Protein AF-W9Z4A3-F1 (afdb_monomer_lite)

pLDDT: mean 77.49, std 13.38, range [37.97, 93.12]

Organism: NCBI:txid1089452

Secondary structure (DSSP, 8-state):
---HHHHHTT------SSS-HHHHHTT-----PPPTT-S----THHHHHHHHHHHHHHHHHHHHTTSS-----------------HHHHHHHHHHHHHHHHHIIIIIS--GGGGGHHHHHHH---HHHHHHHHHHHHHHHHHHTT-GGG--HHHHHHHHHHHHHHHTSGGGGG-HHHHHHHHHHHHHHHHHHHHHHHHHHHH--

Structure (mmCIF, N/CA/C/O backbone):
data_AF-W9Z4A3-F1
#
_entry.id   AF-W9Z4A3-F1
#
loop_
_atom_site.group_PDB
_atom_site.id
_atom_site.type_symbol
_atom_site.label_atom_id
_atom_site.label_alt_id
_atom_site.label_comp_id
_atom_site.label_asym_id
_atom_site.label_entity_id
_atom_site.label_seq_id
_atom_site.pdbx_PDB_ins_code
_atom_site.Cartn_x
_atom_site.Cartn_y
_atom_site.Cartn_z
_atom_site.occupancy
_atom_site.B_iso_or_equiv
_atom_site.auth_seq_id
_atom_site.auth_comp_id
_atom_site.auth_asym_id
_atom_site.auth_atom_id
_atom_site.pdbx_PDB_model_num
ATOM 1 N N . MET A 1 1 ? -0.823 -22.390 30.069 1.00 73.88 1 MET A N 1
ATOM 2 C CA . MET A 1 1 ? -2.127 -23.087 29.977 1.00 73.88 1 MET A CA 1
ATOM 3 C C . MET A 1 1 ? -2.486 -23.619 31.358 1.00 73.88 1 MET A C 1
ATOM 5 O O . MET A 1 1 ? -1.581 -23.964 32.101 1.00 73.88 1 MET A O 1
ATOM 9 N N . GLY A 1 2 ? -3.758 -23.617 31.744 1.00 84.44 2 GLY A N 1
ATOM 10 C CA . GLY A 1 2 ? -4.209 -24.021 33.081 1.00 84.44 2 GLY A CA 1
ATOM 11 C C . GLY A 1 2 ? -5.731 -23.960 33.163 1.00 84.44 2 GLY A C 1
ATOM 12 O O . GLY A 1 2 ? -6.343 -23.323 32.305 1.00 84.44 2 GLY A O 1
ATOM 13 N N . CYS A 1 3 ? -6.337 -24.630 34.146 1.00 89.94 3 CYS A N 1
ATOM 14 C CA . CYS A 1 3 ? -7.790 -24.579 34.343 1.00 89.94 3 CYS A CA 1
ATOM 15 C C . CYS A 1 3 ? -8.268 -23.147 34.653 1.00 89.94 3 CYS A C 1
ATOM 17 O O . CYS A 1 3 ? -7.463 -22.306 35.069 1.00 89.94 3 CYS A O 1
ATOM 19 N N . PHE A 1 4 ? -9.566 -22.860 34.475 1.00 87.50 4 PHE A N 1
ATOM 20 C CA . PHE A 1 4 ? -10.100 -21.500 34.675 1.00 87.50 4 PHE A CA 1
ATOM 21 C C . PHE A 1 4 ? -9.791 -20.938 36.071 1.00 87.50 4 PHE A C 1
ATOM 23 O O . PHE A 1 4 ? -9.329 -19.807 36.177 1.00 87.50 4 PHE A O 1
ATOM 30 N N . SER A 1 5 ? -9.925 -21.754 37.122 1.00 89.00 5 SER A N 1
ATOM 31 C CA . SER A 1 5 ? -9.636 -21.343 38.505 1.00 89.00 5 SER A CA 1
ATOM 32 C C . SER A 1 5 ? -8.168 -20.936 38.710 1.00 89.00 5 SER A C 1
ATOM 34 O O . SER A 1 5 ? -7.885 -19.874 39.262 1.00 89.00 5 SER A O 1
ATOM 36 N N . CYS A 1 6 ? -7.209 -21.724 38.209 1.00 90.06 6 CYS A N 1
ATOM 37 C CA . CYS A 1 6 ? -5.789 -21.386 38.342 1.00 90.06 6 CYS A CA 1
ATOM 38 C C . CYS A 1 6 ? -5.385 -20.176 37.487 1.00 90.06 6 CYS A C 1
ATOM 40 O O . CYS A 1 6 ? -4.508 -19.416 37.897 1.00 90.06 6 CYS A O 1
ATOM 42 N N . LYS A 1 7 ? -6.019 -19.982 36.320 1.00 86.88 7 LYS A N 1
ATOM 43 C CA . LYS A 1 7 ? -5.818 -18.785 35.490 1.00 86.88 7 LYS A CA 1
ATOM 44 C C . LYS A 1 7 ? -6.304 -17.523 36.196 1.00 86.88 7 LYS A C 1
ATOM 46 O O . LYS A 1 7 ? -5.558 -16.549 36.235 1.00 86.88 7 LYS A O 1
ATOM 51 N N . ASP A 1 8 ? -7.509 -17.559 36.757 1.00 86.94 8 ASP A N 1
ATOM 52 C CA . ASP A 1 8 ? -8.113 -16.416 37.447 1.00 86.94 8 ASP A CA 1
ATOM 53 C C . ASP A 1 8 ? -7.313 -16.032 38.700 1.00 86.94 8 ASP A C 1
ATOM 55 O O . ASP A 1 8 ? -6.939 -14.880 38.902 1.00 86.94 8 ASP A O 1
ATOM 59 N N . SER A 1 9 ? -6.877 -17.043 39.456 1.00 86.25 9 SER A N 1
ATOM 60 C CA . SER A 1 9 ? -5.990 -16.872 40.613 1.00 86.25 9 SER A CA 1
ATOM 61 C C . SER A 1 9 ? -4.527 -16.550 40.253 1.00 86.25 9 SER A C 1
ATOM 63 O O . SER A 1 9 ? -3.711 -16.402 41.158 1.00 86.25 9 SER A O 1
ATOM 65 N N . ARG A 1 10 ? -4.167 -16.470 38.960 1.00 88.44 10 ARG A N 1
ATOM 66 C CA . ARG A 1 10 ? -2.803 -16.210 38.444 1.00 88.44 10 ARG A CA 1
ATOM 67 C C . ARG A 1 10 ? -1.713 -17.120 39.031 1.00 88.44 10 ARG A C 1
ATOM 69 O O . ARG A 1 10 ? -0.615 -16.676 39.354 1.00 88.44 10 ARG A O 1
ATOM 76 N N . VAL A 1 11 ? -2.005 -18.413 39.154 1.00 89.00 11 VAL A N 1
ATOM 77 C CA . VAL A 1 11 ? -1.111 -19.419 39.754 1.00 89.00 11 VAL A CA 1
ATOM 78 C C . VAL A 1 11 ? -0.785 -20.544 38.778 1.00 89.00 11 VAL A C 1
ATOM 80 O O . VAL A 1 11 ? -1.541 -20.827 37.846 1.00 89.00 11 VAL A O 1
ATOM 83 N N . LYS A 1 12 ? 0.342 -21.229 39.008 1.00 88.56 12 LYS A N 1
ATOM 84 C CA . LYS A 1 12 ? 0.735 -22.395 38.208 1.00 88.56 12 LYS A CA 1
ATOM 85 C C . LYS A 1 12 ? -0.276 -23.535 38.396 1.00 88.56 12 LYS A C 1
ATOM 87 O O . LYS A 1 12 ? -0.702 -23.812 39.516 1.00 88.56 12 LYS A O 1
ATOM 92 N N . CYS A 1 13 ? -0.673 -24.155 37.286 1.00 91.06 13 CYS A N 1
ATOM 93 C CA . CYS A 1 13 ? -1.616 -25.269 37.239 1.00 91.06 13 CYS A CA 1
ATOM 94 C C . CYS A 1 13 ? -0.890 -26.542 36.804 1.00 91.06 13 CYS A C 1
ATOM 96 O O . CYS A 1 13 ? -0.153 -26.509 35.820 1.00 91.06 13 CYS A O 1
ATOM 98 N N . ASP A 1 14 ? -1.164 -27.652 37.487 1.00 89.94 14 ASP A N 1
ATOM 99 C CA . ASP A 1 14 ? -0.498 -28.941 37.249 1.00 89.94 14 ASP A CA 1
ATOM 100 C C . ASP A 1 14 ? -1.133 -29.754 36.103 1.00 89.94 14 ASP A C 1
ATOM 102 O O . ASP A 1 14 ? -0.649 -30.821 35.758 1.00 89.94 14 ASP A O 1
ATOM 106 N N . LEU A 1 15 ? -2.220 -29.249 35.496 1.00 86.56 15 LEU A N 1
ATOM 107 C CA . LEU A 1 15 ? -2.856 -29.785 34.274 1.00 86.56 15 LEU A CA 1
ATOM 108 C C . LEU A 1 15 ? -3.347 -31.256 34.326 1.00 86.56 15 LEU A C 1
ATOM 110 O O . LEU A 1 15 ? -3.775 -31.784 33.303 1.00 86.56 15 LEU A O 1
ATOM 114 N N . GLU A 1 16 ? -3.374 -31.894 35.498 1.00 87.81 16 GLU A N 1
ATOM 115 C CA . GLU A 1 16 ? -3.903 -33.257 35.672 1.00 87.81 16 GLU A CA 1
ATOM 116 C C . GLU A 1 16 ? -5.406 -33.393 35.363 1.00 87.81 16 GLU A C 1
ATOM 118 O O . GLU A 1 16 ? -6.233 -32.649 35.884 1.00 87.81 16 GLU A O 1
ATOM 123 N N . LYS A 1 17 ? -5.797 -34.419 34.599 1.00 84.19 17 LYS A N 1
ATOM 124 C CA . LYS A 1 17 ? -7.209 -34.739 34.311 1.00 84.19 17 LYS A CA 1
ATOM 125 C C . LYS A 1 17 ? -7.740 -35.796 35.297 1.00 84.19 17 LYS A C 1
ATOM 127 O O . LYS A 1 17 ? -6.972 -36.666 35.698 1.00 84.19 17 LYS A 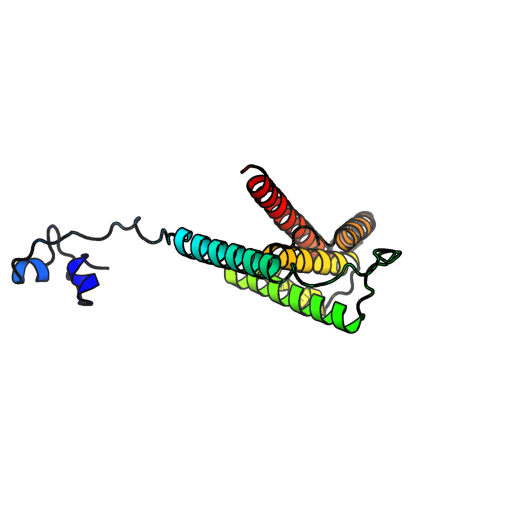O 1
ATOM 132 N N . PRO A 1 18 ? -9.026 -35.763 35.706 1.00 82.25 18 PRO A N 1
ATOM 133 C CA . PRO A 1 18 ? -10.090 -34.830 35.303 1.00 82.25 18 PRO A CA 1
ATOM 134 C C . PRO A 1 18 ? -10.092 -33.486 36.063 1.00 82.25 18 PRO A C 1
ATOM 136 O O . PRO A 1 18 ? -10.836 -32.583 35.697 1.00 82.25 18 PRO A O 1
ATOM 139 N N . SER A 1 19 ? -9.269 -33.332 37.104 1.00 88.88 19 SER A N 1
ATOM 140 C CA . SER A 1 19 ? -9.153 -32.110 37.913 1.00 88.88 19 SER A CA 1
ATOM 141 C C . SER A 1 19 ? -7.704 -31.898 38.338 1.00 88.88 19 SER A C 1
ATOM 143 O O . SER A 1 19 ? -7.070 -32.845 38.810 1.00 88.88 19 SER A O 1
ATOM 145 N N . CYS A 1 20 ? -7.219 -30.652 38.281 1.00 92.06 20 CYS A N 1
ATOM 146 C CA . CYS A 1 20 ? -5.854 -30.333 38.698 1.00 92.06 20 CYS A CA 1
ATOM 147 C C . CYS A 1 20 ? -5.638 -30.573 40.206 1.00 92.06 20 CYS A C 1
ATOM 149 O O . CYS A 1 20 ? -6.572 -30.453 41.011 1.00 92.06 20 CYS A O 1
ATOM 151 N N . GLY A 1 21 ? -4.394 -30.871 40.597 1.00 90.06 21 GLY A N 1
ATOM 152 C CA . GLY A 1 21 ? -4.022 -31.174 41.984 1.00 90.06 21 GLY A CA 1
ATOM 153 C C . GLY A 1 21 ? -4.361 -30.052 42.970 1.00 90.06 21 GLY A C 1
ATOM 154 O O . GLY A 1 21 ? -4.868 -30.308 44.064 1.00 90.06 21 GLY A O 1
ATOM 155 N N . ARG A 1 22 ? -4.190 -28.788 42.566 1.00 88.75 22 ARG A N 1
ATOM 156 C CA . ARG A 1 22 ? -4.564 -27.634 43.398 1.00 88.75 22 ARG A CA 1
ATOM 157 C C . ARG A 1 22 ? -6.067 -27.549 43.682 1.00 88.75 22 ARG A C 1
ATOM 159 O O . ARG A 1 22 ? -6.428 -27.297 44.828 1.00 88.75 22 ARG A O 1
ATOM 166 N N . CYS A 1 23 ? -6.928 -27.764 42.683 1.00 90.31 23 CYS A N 1
ATOM 167 C CA . CYS A 1 23 ? -8.382 -27.766 42.887 1.00 90.31 23 CYS A CA 1
ATOM 168 C C . CYS A 1 23 ? -8.810 -28.922 43.801 1.00 90.31 23 CYS A C 1
ATOM 170 O O . CYS A 1 23 ? -9.594 -28.697 44.719 1.00 90.31 23 CYS A O 1
ATOM 172 N N . LYS A 1 24 ? -8.218 -30.116 43.628 1.00 89.44 24 LYS A N 1
ATOM 173 C CA . LYS A 1 24 ? -8.452 -31.265 44.522 1.00 89.44 24 LYS A CA 1
ATOM 174 C C . LYS A 1 24 ? -8.086 -30.940 45.972 1.00 89.44 24 LYS A C 1
ATOM 176 O O . LYS A 1 24 ? -8.885 -31.174 46.871 1.00 89.44 24 LYS A O 1
ATOM 181 N N . ARG A 1 25 ? -6.904 -30.356 46.201 1.00 89.06 25 ARG A N 1
ATOM 182 C CA . ARG A 1 25 ? -6.420 -30.010 47.550 1.00 89.06 25 ARG A CA 1
ATOM 183 C C . ARG A 1 25 ? -7.264 -28.935 48.235 1.00 89.06 25 ARG A C 1
ATOM 185 O O . ARG A 1 25 ? -7.399 -28.958 49.448 1.00 89.06 25 ARG A O 1
ATOM 192 N N . LEU A 1 26 ? -7.813 -28.000 47.464 1.00 86.81 26 LEU A N 1
ATOM 193 C CA . LEU A 1 26 ? -8.700 -26.945 47.962 1.00 86.81 26 LEU A CA 1
ATOM 194 C C . LEU A 1 26 ? -10.170 -27.390 48.045 1.00 86.81 26 LEU A C 1
ATOM 196 O O . LEU A 1 26 ? -11.037 -26.544 48.244 1.00 86.81 26 LEU A O 1
ATOM 200 N N . THR A 1 27 ? -10.455 -28.683 47.829 1.00 85.00 27 THR A N 1
ATOM 201 C CA . THR A 1 27 ? -11.810 -29.264 47.776 1.00 85.00 27 THR A CA 1
ATOM 202 C C . THR A 1 27 ? -12.783 -28.464 46.903 1.00 85.00 27 THR A C 1
ATOM 204 O O . THR A 1 27 ? -13.977 -28.396 47.176 1.00 85.00 27 THR A O 1
ATOM 207 N N . HIS A 1 28 ? -12.268 -27.834 45.845 1.00 84.31 28 HIS A N 1
ATOM 208 C CA . HIS A 1 28 ? -13.044 -27.011 44.929 1.00 84.31 28 HIS A CA 1
ATOM 209 C C . HIS A 1 28 ? -13.261 -27.772 43.623 1.00 84.31 28 HIS A C 1
ATOM 211 O O . HIS A 1 28 ? -12.334 -28.386 43.086 1.00 84.31 28 HIS A O 1
ATOM 217 N N . VAL A 1 29 ? -14.471 -27.696 43.069 1.00 86.38 29 VAL A N 1
ATOM 218 C CA . VAL A 1 29 ? -14.791 -28.318 41.778 1.00 86.38 29 VAL A CA 1
ATOM 219 C C . VAL A 1 29 ? -13.955 -27.654 40.681 1.00 86.38 29 VAL A C 1
ATOM 221 O O . VAL A 1 29 ? -13.943 -26.429 40.550 1.00 86.38 29 VAL A O 1
ATOM 224 N N . CYS A 1 30 ? -13.205 -28.441 39.907 1.00 88.69 30 CYS A N 1
ATOM 225 C CA . CYS A 1 30 ? -12.382 -27.894 38.834 1.00 88.69 30 CYS A CA 1
ATOM 226 C C . CYS A 1 30 ? -13.271 -27.543 37.631 1.00 88.69 30 CYS A C 1
ATOM 228 O O . CYS A 1 30 ? -13.870 -28.449 37.057 1.00 88.69 30 CYS A O 1
ATOM 230 N N . PRO A 1 31 ? -13.321 -26.272 37.192 1.00 87.12 31 PRO A N 1
ATOM 231 C CA . PRO A 1 31 ? -14.156 -25.841 36.063 1.00 87.12 31 PRO A CA 1
ATOM 232 C C . PRO A 1 31 ? -13.652 -26.335 34.693 1.00 87.12 31 PRO A C 1
ATOM 234 O O . PRO A 1 31 ? -14.170 -25.927 33.659 1.00 87.12 31 PRO A O 1
ATOM 237 N N . GLY A 1 32 ? -12.617 -27.180 34.664 1.00 87.38 32 GLY A N 1
ATOM 238 C CA . GLY A 1 32 ? -12.018 -27.691 33.437 1.00 87.38 32 GLY A CA 1
ATOM 239 C C . GLY A 1 32 ? -10.983 -26.756 32.810 1.00 87.38 32 GLY A C 1
ATOM 240 O O . GLY A 1 32 ? -10.612 -25.708 33.354 1.00 87.38 32 GLY A O 1
ATOM 241 N N . TYR A 1 33 ? -10.463 -27.197 31.667 1.00 86.12 33 TYR A N 1
ATOM 242 C CA . TYR A 1 33 ? -9.408 -26.525 30.916 1.00 86.12 33 TYR A CA 1
ATOM 243 C C . TYR A 1 33 ? -10.010 -25.767 29.732 1.00 86.12 33 TYR A C 1
ATOM 245 O O . TYR A 1 33 ? -10.926 -26.290 29.103 1.00 86.12 33 TYR A O 1
ATOM 253 N N . PRO A 1 34 ? -9.513 -24.559 29.415 1.00 74.44 34 PRO A N 1
ATOM 254 C CA . PRO A 1 34 ? -9.936 -23.854 28.214 1.00 74.44 34 PRO A CA 1
ATOM 255 C C . PRO A 1 34 ? -9.583 -24.689 26.979 1.00 74.44 34 PRO A C 1
ATOM 257 O O . PRO A 1 34 ? -8.456 -25.182 26.870 1.00 74.44 34 PRO A O 1
ATOM 260 N N . ASP A 1 35 ? -10.555 -24.846 26.084 1.00 70.06 35 ASP A N 1
ATOM 261 C CA . ASP A 1 35 ? -10.392 -25.572 24.830 1.00 70.06 35 ASP A CA 1
ATOM 262 C C . ASP A 1 35 ? -9.377 -24.850 23.930 1.00 70.06 35 ASP A C 1
ATOM 264 O O . ASP A 1 35 ? -9.312 -23.616 23.901 1.00 70.06 35 ASP A O 1
ATOM 268 N N . THR A 1 36 ? -8.555 -25.606 23.202 1.00 58.75 36 THR A N 1
ATOM 269 C CA . THR A 1 36 ? -7.478 -25.051 22.365 1.00 58.75 36 THR A CA 1
ATOM 270 C C . THR A 1 36 ? -8.013 -24.162 21.241 1.00 58.75 36 THR A C 1
ATOM 272 O O . THR A 1 36 ? -7.270 -23.330 20.727 1.00 58.75 36 THR A O 1
ATOM 275 N N . TRP A 1 37 ? -9.306 -24.278 20.922 1.00 54.97 37 TRP A N 1
ATOM 276 C CA . TRP A 1 37 ? -10.010 -23.494 19.906 1.00 54.97 37 TRP A CA 1
ATOM 277 C C . TRP A 1 37 ? -10.802 -22.292 20.440 1.00 54.97 37 TRP A C 1
ATOM 279 O O . TRP A 1 37 ? -11.269 -21.479 19.649 1.00 54.97 37 TRP A O 1
ATOM 289 N N . SER A 1 38 ? -10.927 -22.102 21.759 1.00 54.75 38 SER A N 1
ATOM 290 C CA . SER A 1 38 ? -11.701 -20.979 22.323 1.00 54.75 38 SER A CA 1
ATOM 291 C C . SER A 1 38 ? -10.873 -19.699 22.530 1.00 54.75 38 SER A C 1
ATOM 293 O O . SER A 1 38 ? -11.273 -18.794 23.268 1.00 54.75 38 SER A O 1
ATOM 295 N N . LEU A 1 39 ? -9.683 -19.622 21.933 1.00 55.75 39 LEU A N 1
ATOM 296 C CA . LEU A 1 39 ? -8.808 -18.460 22.006 1.00 55.75 39 LEU A CA 1
ATOM 297 C C . LEU A 1 39 ? -9.108 -17.500 20.847 1.00 55.75 39 LEU A C 1
ATOM 299 O O . LEU A 1 39 ? -8.669 -17.696 19.723 1.00 55.75 39 LEU A O 1
ATOM 303 N N . ILE A 1 40 ? -9.745 -16.386 21.224 1.00 57.50 40 ILE A N 1
ATOM 304 C CA . ILE A 1 40 ? -9.794 -15.097 20.515 1.00 57.50 40 ILE A CA 1
ATOM 305 C C . ILE A 1 40 ? -10.926 -14.966 19.485 1.00 57.50 40 ILE A C 1
ATOM 307 O O . ILE A 1 40 ? -10.707 -14.724 18.307 1.00 57.50 40 ILE A O 1
ATOM 311 N N . HIS A 1 41 ? -12.166 -14.923 19.970 1.00 52.25 41 HIS A N 1
ATOM 312 C CA . HIS A 1 41 ? -13.116 -13.940 19.444 1.00 52.25 41 HIS A CA 1
ATOM 313 C C . HIS A 1 41 ? -13.121 -12.736 20.390 1.00 52.25 41 HIS A C 1
ATOM 315 O O . HIS A 1 41 ? -13.813 -12.715 21.407 1.00 52.25 41 HIS A O 1
ATOM 321 N N . ARG A 1 42 ? -12.309 -11.718 20.078 1.00 53.59 42 ARG A N 1
ATOM 322 C CA . ARG A 1 42 ? -12.500 -10.379 20.653 1.00 53.59 42 ARG A CA 1
ATOM 323 C C . ARG A 1 42 ? -13.807 -9.843 20.075 1.00 53.59 42 ARG A C 1
ATOM 325 O O . ARG A 1 42 ? -13.833 -9.456 18.911 1.00 53.59 42 ARG A O 1
ATOM 332 N N . GLN A 1 43 ? -14.879 -9.814 20.865 1.00 56.81 43 GLN A N 1
ATOM 333 C CA . GLN A 1 43 ? -16.094 -9.095 20.486 1.00 56.81 43 GLN A CA 1
ATOM 334 C C . GLN A 1 43 ? -15.757 -7.608 20.305 1.00 56.81 43 GLN A C 1
ATOM 336 O O . GLN A 1 43 ? -15.622 -6.857 21.266 1.00 56.81 43 GLN A O 1
ATOM 341 N N . GLN A 1 44 ? -15.601 -7.180 19.051 1.00 56.50 44 GLN A N 1
ATOM 342 C CA . GLN A 1 44 ? -15.383 -5.776 18.693 1.00 56.50 44 GLN A CA 1
ATOM 343 C C . GLN A 1 44 ? -16.675 -4.943 18.766 1.00 56.50 44 GLN A C 1
ATOM 345 O O . GLN A 1 44 ? -16.619 -3.717 18.665 1.00 56.50 44 GLN A O 1
ATOM 350 N N . ASN A 1 45 ? -17.826 -5.582 19.000 1.00 68.69 45 ASN A N 1
ATOM 351 C CA . ASN A 1 45 ? -19.147 -4.951 19.003 1.00 68.69 45 ASN A CA 1
ATOM 352 C C . ASN A 1 45 ? -19.252 -3.781 19.993 1.00 68.69 45 ASN A C 1
ATOM 354 O O . ASN A 1 45 ? -19.831 -2.757 19.646 1.00 68.69 45 ASN A O 1
ATOM 358 N N . GLU A 1 46 ? -18.647 -3.875 21.183 1.00 67.12 46 GLU A N 1
ATOM 359 C CA . GLU A 1 46 ? -18.668 -2.779 22.168 1.00 67.12 46 GLU A CA 1
ATOM 360 C C . GLU A 1 46 ? -17.816 -1.572 21.755 1.00 67.12 46 GLU A C 1
ATOM 362 O O . GLU A 1 46 ? -18.152 -0.420 22.038 1.00 67.12 46 GLU A O 1
ATOM 367 N N . GLN A 1 47 ? -16.691 -1.810 21.075 1.00 64.44 47 GLN A N 1
ATOM 368 C CA . GLN A 1 47 ? -15.850 -0.722 20.575 1.00 64.44 47 GLN A CA 1
ATOM 369 C C . GLN A 1 47 ? -16.520 -0.022 19.392 1.00 64.44 47 GLN A C 1
ATOM 371 O O . GLN A 1 47 ? -16.455 1.205 19.281 1.00 64.44 47 GLN A O 1
ATOM 376 N N . VAL A 1 48 ? -17.190 -0.793 18.532 1.00 66.25 48 VAL A N 1
ATOM 377 C CA . VAL A 1 48 ? -17.978 -0.276 17.410 1.00 66.25 48 VAL A CA 1
ATOM 378 C C . VAL A 1 48 ? -19.192 0.503 17.922 1.00 66.25 48 VAL A C 1
ATOM 380 O O . VAL A 1 48 ? -19.380 1.646 17.506 1.00 66.25 48 VAL A O 1
ATOM 383 N N . SER A 1 49 ? -19.952 -0.030 18.886 1.00 72.19 49 SER A N 1
ATOM 384 C CA . SER A 1 49 ? -21.120 0.657 19.457 1.00 72.19 49 SER A CA 1
ATOM 385 C C . SER A 1 49 ? -20.732 1.982 20.118 1.00 72.19 49 SER A C 1
ATOM 387 O O . SER A 1 49 ? -21.357 3.011 19.861 1.00 72.19 49 SER A O 1
ATOM 389 N N . ARG A 1 50 ? -19.621 2.009 20.867 1.00 77.06 50 ARG A N 1
ATOM 390 C CA . ARG A 1 50 ? -19.089 3.239 21.470 1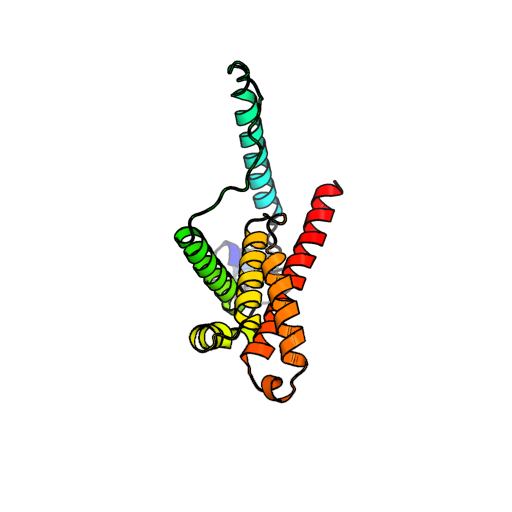.00 77.06 50 ARG A CA 1
ATOM 391 C C . ARG A 1 50 ? -18.712 4.282 20.414 1.00 77.06 50 ARG A C 1
ATOM 393 O O . ARG A 1 50 ? -19.031 5.459 20.581 1.00 77.06 50 ARG A O 1
ATOM 400 N N . LYS A 1 51 ? -18.064 3.877 19.315 1.00 73.06 51 LYS A N 1
ATOM 401 C CA . LYS A 1 51 ? -17.710 4.784 18.205 1.00 73.06 51 LYS A CA 1
ATOM 402 C C . LYS A 1 51 ? -18.950 5.354 17.511 1.00 73.06 51 LYS A C 1
ATOM 404 O O . LYS A 1 51 ? -18.974 6.546 17.202 1.00 73.06 51 LYS A O 1
ATOM 409 N N . VAL A 1 52 ? -19.984 4.535 17.310 1.00 83.31 52 VAL A N 1
ATOM 410 C CA . VAL A 1 52 ? -21.265 4.971 16.731 1.00 83.31 52 VAL A CA 1
ATOM 411 C C . VAL A 1 52 ? -21.949 5.993 17.642 1.00 83.31 52 VAL A C 1
ATOM 413 O O . VAL A 1 52 ? -22.297 7.078 17.174 1.00 83.31 52 VAL A O 1
ATOM 416 N N . GLN A 1 53 ? -22.042 5.719 18.947 1.00 83.38 53 GLN A N 1
ATOM 417 C CA . GLN A 1 53 ? -22.660 6.631 19.917 1.00 83.38 53 GLN A CA 1
ATOM 418 C C . GLN A 1 53 ? -21.980 8.013 19.920 1.00 83.38 53 GLN A C 1
ATOM 420 O O . GLN A 1 53 ? -22.643 9.052 19.917 1.00 83.38 53 GLN A O 1
ATOM 425 N N . LEU A 1 54 ? -20.643 8.040 19.864 1.00 82.38 54 LEU A N 1
ATOM 426 C CA . LEU A 1 54 ? -19.865 9.281 19.812 1.00 82.38 54 LEU A CA 1
ATOM 427 C C . LEU A 1 54 ? -20.125 10.083 18.526 1.00 82.38 54 LEU A C 1
ATOM 429 O O . LEU A 1 54 ? -20.197 11.315 18.577 1.00 82.38 54 LEU A O 1
ATOM 433 N N . ARG A 1 55 ? -20.306 9.406 17.382 1.00 78.44 55 ARG A N 1
ATOM 434 C CA . ARG A 1 55 ? -20.637 10.048 16.098 1.00 78.44 55 ARG A CA 1
ATOM 435 C C . ARG A 1 55 ? -22.032 10.675 16.127 1.00 78.44 55 ARG A C 1
ATOM 437 O O . ARG A 1 55 ? -22.176 11.825 15.712 1.00 78.44 55 ARG A O 1
ATOM 444 N N . VAL A 1 56 ? -23.022 9.964 16.668 1.00 85.94 56 VAL A N 1
ATOM 445 C CA . VAL A 1 56 ? -24.404 10.457 16.808 1.00 85.94 56 VAL A CA 1
ATOM 446 C C . VAL A 1 56 ? -24.455 11.677 17.731 1.00 85.94 56 VAL A C 1
ATOM 448 O O . VAL A 1 56 ? -24.979 12.719 17.340 1.00 85.94 56 VAL A O 1
ATOM 451 N N . ASN A 1 57 ? -23.803 11.615 18.897 1.00 84.9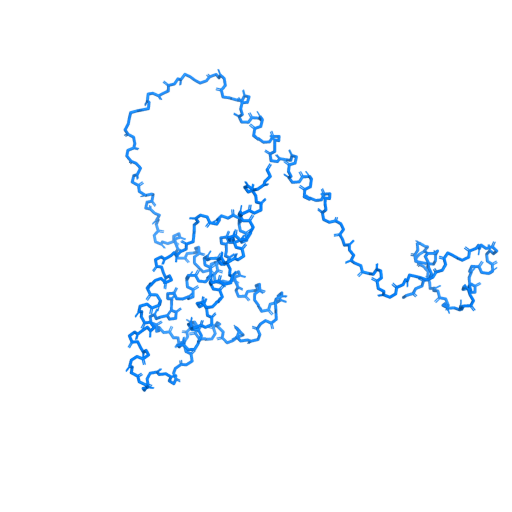4 57 ASN A N 1
ATOM 452 C CA . ASN A 1 57 ? -23.747 12.739 19.841 1.00 84.94 57 ASN A CA 1
ATOM 453 C C . ASN A 1 57 ? -23.041 13.977 19.259 1.00 84.94 57 ASN A C 1
ATOM 455 O O . ASN A 1 57 ? -23.360 15.113 19.614 1.00 84.94 57 ASN A O 1
ATOM 459 N N . ARG A 1 58 ? -22.054 13.798 18.368 1.00 81.62 58 ARG A N 1
ATOM 460 C CA . ARG A 1 58 ? -21.421 14.921 17.656 1.00 81.62 58 ARG A CA 1
ATOM 461 C C . ARG A 1 58 ? -22.385 15.558 16.656 1.00 81.62 58 ARG A C 1
ATOM 463 O O . ARG A 1 58 ? -22.472 16.780 16.610 1.00 81.62 58 ARG A O 1
ATOM 470 N N . GLN A 1 59 ? -23.120 14.754 15.889 1.00 80.25 59 GLN A N 1
ATOM 471 C CA . GLN A 1 59 ? -24.097 15.262 14.923 1.00 80.25 59 GLN A CA 1
ATOM 472 C C . GLN A 1 59 ? -25.284 15.959 15.594 1.00 80.25 59 GLN A C 1
ATOM 474 O O . GLN A 1 59 ? -25.727 16.993 15.104 1.00 80.25 59 GLN A O 1
ATOM 479 N N . GLN A 1 60 ? -25.763 15.452 16.732 1.00 79.50 60 GLN A N 1
ATOM 480 C CA . GLN A 1 60 ? -26.826 16.110 17.498 1.00 79.50 60 GLN A CA 1
ATOM 481 C C . GLN A 1 60 ? -26.385 17.477 18.036 1.00 79.50 60 GLN A C 1
ATOM 483 O O . GLN A 1 60 ? -27.119 18.447 17.872 1.00 79.50 60 GLN A O 1
ATOM 488 N N . ARG A 1 61 ? -25.160 17.592 18.571 1.00 76.38 61 ARG A N 1
ATOM 489 C CA . ARG A 1 61 ? -24.599 18.883 19.016 1.00 76.38 61 ARG A CA 1
ATOM 490 C C . ARG A 1 61 ? -24.440 19.890 17.877 1.00 76.38 61 ARG A C 1
ATOM 492 O O . ARG A 1 61 ? -24.741 21.063 18.049 1.00 76.38 61 ARG A O 1
ATOM 499 N N . LEU A 1 62 ? -24.012 19.435 16.698 1.00 74.00 62 LEU A N 1
ATOM 500 C CA . LEU A 1 62 ? -23.904 20.296 15.514 1.00 74.00 62 LEU A CA 1
ATOM 501 C C . LEU A 1 62 ? -25.274 20.783 15.021 1.00 74.00 62 LEU A C 1
ATOM 503 O O . LEU A 1 62 ? -25.375 21.905 14.543 1.00 74.00 62 LEU A O 1
ATOM 507 N N . ARG A 1 63 ? -26.325 19.963 15.155 1.00 69.12 63 ARG A N 1
ATOM 508 C CA . ARG A 1 63 ? -27.703 20.358 14.822 1.00 69.12 63 ARG A CA 1
ATOM 509 C C . ARG A 1 63 ? -28.299 21.326 15.845 1.00 69.12 63 ARG A C 1
ATOM 511 O O . ARG A 1 63 ? -29.008 22.237 15.444 1.00 69.12 63 ARG A O 1
ATOM 518 N N . GLN A 1 64 ? -27.990 21.152 17.131 1.00 68.44 64 GLN A N 1
ATOM 519 C CA . GLN A 1 64 ? -28.439 22.054 18.199 1.00 68.44 64 GLN A CA 1
ATOM 520 C C . GLN A 1 64 ? -27.780 23.436 18.121 1.00 68.44 64 GLN A C 1
ATOM 522 O O . GLN A 1 64 ? -28.436 24.427 18.402 1.00 68.44 64 GLN A O 1
ATOM 527 N N . ASN A 1 65 ? -26.524 23.524 17.675 1.00 61.12 65 ASN A N 1
ATOM 528 C CA . ASN A 1 65 ? -25.826 24.806 17.533 1.00 61.12 65 ASN A CA 1
ATOM 529 C C . ASN A 1 65 ? -26.243 25.623 16.294 1.00 61.12 65 ASN A C 1
ATOM 531 O O . ASN A 1 65 ? -25.746 26.730 16.117 1.00 61.12 65 ASN A O 1
ATOM 535 N N . ASN A 1 66 ? -27.097 25.089 15.415 1.00 58.91 66 ASN A N 1
ATOM 536 C CA . ASN A 1 66 ? -27.400 25.703 14.117 1.00 58.91 66 ASN A CA 1
ATOM 537 C C . ASN A 1 66 ? -28.742 26.457 14.082 1.00 58.91 66 ASN A C 1
ATOM 539 O O . ASN A 1 66 ? -29.216 26.792 13.000 1.00 58.91 66 ASN A O 1
ATOM 543 N N . THR A 1 67 ? -29.373 26.706 15.236 1.00 57.34 67 THR A N 1
ATOM 544 C CA . THR A 1 67 ? -30.651 27.436 15.318 1.00 57.34 67 THR A CA 1
ATOM 545 C C . THR A 1 67 ? -30.518 28.957 15.442 1.00 57.34 67 THR A C 1
ATOM 547 O O . THR A 1 67 ? -31.528 29.629 15.277 1.00 57.34 67 THR A O 1
ATOM 550 N N . ASP A 1 68 ? -29.310 29.515 15.617 1.00 56.44 68 ASP A N 1
ATOM 551 C CA . ASP A 1 68 ? -29.139 30.952 15.925 1.00 56.44 68 ASP A CA 1
ATOM 552 C C . ASP A 1 68 ? -28.320 31.767 14.898 1.00 56.44 68 ASP A C 1
ATOM 554 O O . ASP A 1 68 ? -27.951 32.909 15.172 1.00 56.44 68 ASP A O 1
ATOM 558 N N . THR A 1 69 ? -28.046 31.245 13.695 1.00 55.81 69 THR A N 1
ATOM 559 C CA . THR A 1 69 ? -27.302 32.003 12.662 1.00 55.81 69 THR A CA 1
ATOM 560 C C . THR A 1 69 ? -28.210 32.424 11.499 1.00 55.81 69 THR A C 1
ATOM 562 O O . THR A 1 69 ? -28.782 31.548 10.846 1.00 55.81 69 THR A O 1
ATOM 565 N N . PRO A 1 70 ? -28.347 33.731 11.188 1.00 51.12 70 PRO A N 1
ATOM 566 C CA . PRO A 1 70 ? -29.136 34.181 10.044 1.00 51.12 70 PRO A CA 1
ATOM 567 C C . PRO A 1 70 ? -28.506 33.707 8.721 1.00 51.12 70 PRO A C 1
ATOM 569 O O . PRO A 1 70 ? -27.279 33.594 8.627 1.00 51.12 70 PRO A O 1
ATOM 572 N N . PRO A 1 71 ? -29.317 33.423 7.683 1.00 49.41 71 PRO A N 1
ATOM 573 C CA . PRO A 1 71 ? -28.825 32.844 6.442 1.00 49.41 71 PRO A CA 1
ATOM 574 C C . PRO A 1 71 ? -28.002 33.875 5.666 1.00 49.41 71 PRO A C 1
ATOM 576 O O . PRO A 1 71 ? -28.541 34.817 5.086 1.00 49.41 71 PRO A O 1
ATOM 579 N N . LEU A 1 72 ? -26.683 33.679 5.629 1.00 50.16 72 LEU A N 1
ATOM 580 C CA . LEU A 1 72 ? -25.828 34.348 4.657 1.00 50.16 72 LEU A CA 1
ATOM 581 C C . LEU A 1 72 ? -26.181 33.806 3.268 1.00 50.16 72 LEU A C 1
ATOM 583 O O . LEU A 1 72 ? -26.172 32.600 3.021 1.00 50.16 72 LEU A O 1
ATOM 587 N N . THR A 1 73 ? -26.556 34.730 2.391 1.00 50.62 73 THR A N 1
ATOM 588 C CA . THR A 1 73 ? -27.033 34.514 1.026 1.00 50.62 73 THR A CA 1
ATOM 589 C C . THR A 1 73 ? -26.135 33.560 0.242 1.00 50.62 73 THR A C 1
ATOM 591 O O . THR A 1 73 ? -24.975 33.860 -0.039 1.00 50.62 73 THR A O 1
ATOM 594 N N . ALA A 1 74 ? -26.711 32.420 -0.136 1.00 54.16 74 ALA A N 1
ATOM 595 C CA . ALA A 1 74 ? -26.113 31.371 -0.950 1.00 54.16 74 ALA A CA 1
ATOM 596 C C . ALA A 1 74 ? -26.025 31.778 -2.431 1.00 54.16 74 ALA A C 1
ATOM 598 O O . ALA A 1 74 ? -26.676 31.184 -3.288 1.00 54.16 74 ALA A O 1
ATOM 599 N N . SER A 1 75 ? -25.212 32.786 -2.737 1.00 53.53 75 SER A N 1
ATOM 600 C CA . SER A 1 75 ? -24.968 33.203 -4.116 1.00 53.53 75 SER A CA 1
ATOM 601 C C . SER A 1 75 ? -23.483 33.098 -4.449 1.00 53.53 75 SER A C 1
ATOM 603 O O . SER A 1 75 ? -22.668 33.881 -3.976 1.00 53.53 75 SER A O 1
ATOM 605 N N . ALA A 1 76 ? -23.177 32.117 -5.304 1.00 50.00 76 ALA A N 1
ATOM 606 C CA . ALA A 1 76 ? -21.971 31.997 -6.123 1.00 50.00 76 ALA A CA 1
ATOM 607 C C . ALA A 1 76 ? -20.621 31.804 -5.403 1.00 50.00 76 ALA A C 1
ATOM 609 O O . ALA A 1 76 ? -19.705 32.608 -5.543 1.00 50.00 76 ALA A O 1
ATOM 610 N N . ILE A 1 77 ? -20.427 30.644 -4.769 1.00 53.16 77 ILE A N 1
ATOM 611 C CA . ILE A 1 77 ? -19.101 30.006 -4.788 1.00 53.16 77 ILE A CA 1
ATOM 612 C C . ILE A 1 77 ? -19.195 28.882 -5.812 1.00 53.16 77 ILE A C 1
ATOM 614 O O . ILE A 1 77 ? -19.612 27.768 -5.502 1.00 53.16 77 ILE A O 1
ATOM 618 N N . HIS A 1 78 ? -18.853 29.186 -7.064 1.00 53.09 78 HIS A N 1
ATOM 619 C CA . HIS A 1 78 ? -18.473 28.134 -7.998 1.00 53.09 78 HIS A CA 1
ATOM 620 C C . HIS A 1 78 ? -17.309 27.384 -7.347 1.00 53.09 78 HIS A C 1
ATOM 622 O O . HIS A 1 78 ? -16.253 27.969 -7.108 1.00 53.09 78 HIS A O 1
ATOM 628 N N . ALA A 1 79 ? -17.542 26.127 -6.970 1.00 54.72 79 ALA A N 1
ATOM 629 C CA . ALA A 1 79 ? -16.562 25.277 -6.314 1.00 54.72 79 ALA A CA 1
ATOM 630 C C . ALA A 1 79 ? -15.437 24.938 -7.300 1.00 54.72 79 ALA A C 1
ATOM 632 O O . ALA A 1 79 ? -15.418 23.868 -7.904 1.00 54.72 79 ALA A O 1
ATOM 633 N N . SER A 1 80 ? -14.502 25.867 -7.487 1.00 52.47 80 SER A N 1
ATOM 634 C CA . SER A 1 80 ? -13.192 25.523 -8.017 1.00 52.47 80 SER A CA 1
ATOM 635 C C . SER A 1 80 ? -12.543 24.542 -7.038 1.00 52.47 80 SER A C 1
ATOM 637 O O . SER A 1 80 ? -12.618 24.766 -5.824 1.00 52.47 80 SER A O 1
ATOM 639 N N . PRO A 1 81 ? -11.940 23.444 -7.522 1.00 58.50 81 PRO A N 1
ATOM 640 C CA . PRO A 1 81 ? -11.242 22.512 -6.651 1.00 58.50 81 PRO A CA 1
ATOM 641 C C . PRO A 1 81 ? -10.187 23.279 -5.849 1.00 58.50 81 PRO A C 1
ATOM 643 O O . PRO A 1 81 ? -9.453 24.099 -6.400 1.00 58.50 81 PRO A O 1
ATOM 646 N N . VAL A 1 82 ? -10.140 23.038 -4.537 1.00 65.50 82 VAL A N 1
ATOM 647 C CA . VAL A 1 82 ? -9.136 23.636 -3.652 1.00 65.50 82 VAL A CA 1
ATOM 648 C C . VAL A 1 82 ? -7.759 23.209 -4.155 1.00 65.50 82 VAL A C 1
ATOM 650 O O . VAL A 1 82 ? -7.395 22.039 -4.068 1.00 65.50 82 VAL A O 1
ATOM 653 N N . SER A 1 83 ? -6.998 24.151 -4.707 1.00 67.25 83 SER A N 1
ATOM 654 C CA . SER A 1 83 ? -5.612 23.923 -5.100 1.00 67.25 83 SER A CA 1
ATOM 655 C C . SER A 1 83 ? -4.748 23.884 -3.841 1.00 67.25 83 SER A C 1
ATOM 657 O O . SER A 1 83 ? -4.529 24.911 -3.197 1.00 67.25 83 SER A O 1
ATOM 659 N N . VAL A 1 84 ? -4.292 22.692 -3.470 1.00 71.81 84 VAL A N 1
ATOM 660 C CA . VAL A 1 84 ? -3.387 22.477 -2.335 1.00 71.81 84 VAL A CA 1
ATOM 661 C C . VAL A 1 84 ? -1.945 22.764 -2.776 1.00 71.81 84 VAL A C 1
ATOM 663 O O . VAL A 1 84 ? -1.581 22.507 -3.924 1.00 71.81 84 VAL A O 1
ATOM 666 N N . SER A 1 85 ? -1.118 23.317 -1.880 1.00 81.75 85 SER A N 1
ATOM 667 C CA . SER A 1 85 ? 0.310 23.533 -2.162 1.00 81.75 85 SER A CA 1
ATOM 668 C C . SER A 1 85 ? 1.015 22.210 -2.482 1.00 81.75 85 SER A C 1
ATOM 670 O O . SER A 1 85 ? 0.768 21.201 -1.817 1.00 81.75 85 SER A O 1
ATOM 672 N N . ARG A 1 86 ? 1.942 22.229 -3.450 1.00 74.50 86 ARG A N 1
ATOM 673 C CA . ARG A 1 86 ? 2.743 21.055 -3.844 1.00 74.50 86 ARG A CA 1
ATOM 674 C C . ARG A 1 86 ? 3.541 20.469 -2.676 1.00 74.50 86 ARG A C 1
ATOM 676 O O . ARG A 1 86 ? 3.681 19.256 -2.591 1.00 74.50 86 ARG A O 1
ATOM 683 N N . ASP A 1 87 ? 3.987 21.306 -1.741 1.00 75.31 87 ASP A N 1
ATOM 684 C CA . ASP A 1 87 ? 4.730 20.847 -0.560 1.00 75.31 87 ASP A CA 1
ATOM 685 C C . ASP A 1 87 ? 3.849 20.025 0.389 1.00 75.31 87 ASP A C 1
ATOM 687 O O . ASP A 1 87 ? 4.296 19.058 1.005 1.00 75.31 87 ASP A O 1
ATOM 691 N N . ILE A 1 88 ? 2.573 20.398 0.507 1.00 76.25 88 ILE A N 1
ATOM 692 C CA . ILE A 1 88 ? 1.606 19.659 1.323 1.00 76.25 88 ILE A CA 1
ATOM 693 C C . ILE A 1 88 ? 1.290 18.326 0.639 1.00 76.25 88 ILE A C 1
ATOM 695 O O . ILE A 1 88 ? 1.293 17.293 1.304 1.00 76.25 88 ILE A O 1
ATOM 699 N N . ASP A 1 89 ? 1.089 18.337 -0.680 1.00 79.31 89 ASP A N 1
ATOM 700 C CA . ASP A 1 89 ? 0.841 17.130 -1.474 1.00 79.31 89 ASP A CA 1
ATOM 701 C C . ASP A 1 89 ? 1.992 16.116 -1.359 1.00 79.31 89 ASP A C 1
ATOM 703 O O . ASP A 1 89 ? 1.771 14.947 -1.041 1.00 79.31 89 ASP A O 1
ATOM 707 N N . GLN A 1 90 ? 3.242 16.569 -1.481 1.00 81.06 90 GLN A N 1
ATOM 708 C CA . GLN A 1 90 ? 4.406 15.690 -1.369 1.00 81.06 90 GLN A CA 1
ATOM 709 C C . GLN A 1 90 ? 4.550 15.060 0.025 1.00 81.06 90 GLN A C 1
ATOM 711 O O . GLN A 1 90 ? 4.829 13.866 0.141 1.00 81.06 90 GLN A O 1
ATOM 716 N N . ASN A 1 91 ? 4.313 15.822 1.096 1.00 82.12 91 ASN A N 1
ATOM 717 C CA . ASN A 1 91 ? 4.354 15.282 2.458 1.00 82.12 91 ASN A CA 1
ATOM 718 C C . ASN A 1 91 ? 3.250 14.243 2.706 1.00 82.12 91 ASN A C 1
ATOM 720 O O . ASN A 1 91 ? 3.489 13.229 3.368 1.00 82.12 91 ASN A O 1
ATOM 724 N N . VAL A 1 92 ? 2.056 14.461 2.144 1.00 84.62 92 VAL A N 1
ATOM 725 C CA . VAL A 1 92 ? 0.951 13.493 2.202 1.00 84.62 92 VAL A CA 1
ATOM 726 C C . VAL A 1 92 ? 1.331 12.201 1.484 1.00 84.62 92 VAL A C 1
ATOM 728 O O . VAL A 1 92 ? 1.123 11.120 2.033 1.00 84.62 92 VAL A O 1
ATOM 731 N N . GLN A 1 93 ? 1.937 12.295 0.299 1.00 84.38 93 GLN A N 1
ATOM 732 C CA . GLN A 1 93 ? 2.385 11.122 -0.450 1.00 84.38 93 GLN A CA 1
ATOM 733 C C . GLN A 1 93 ? 3.466 10.332 0.298 1.00 84.38 93 GLN A C 1
ATOM 735 O O . GLN A 1 93 ? 3.356 9.112 0.411 1.00 84.38 93 GLN A O 1
ATOM 740 N N . ILE A 1 94 ? 4.473 11.006 0.868 1.00 87.50 94 ILE A N 1
ATOM 741 C CA . ILE A 1 94 ? 5.528 10.352 1.663 1.00 87.50 94 ILE A CA 1
ATOM 742 C C . ILE A 1 94 ? 4.916 9.597 2.846 1.00 87.50 94 ILE A C 1
ATOM 744 O O . ILE A 1 94 ? 5.229 8.425 3.069 1.00 87.50 94 ILE A O 1
ATOM 748 N N . TYR A 1 95 ? 4.008 10.245 3.582 1.00 88.75 95 TYR A N 1
ATOM 749 C CA . TYR A 1 95 ? 3.309 9.611 4.695 1.00 88.75 95 TYR A CA 1
ATOM 750 C C . TYR A 1 95 ? 2.487 8.400 4.237 1.00 88.75 95 TYR A C 1
ATOM 752 O O . TYR A 1 95 ? 2.555 7.342 4.864 1.00 88.75 95 TYR A O 1
ATOM 760 N N . ALA A 1 96 ? 1.744 8.532 3.136 1.00 90.19 96 ALA A N 1
ATOM 761 C CA . ALA A 1 96 ? 0.915 7.467 2.585 1.00 90.19 96 ALA A CA 1
ATOM 762 C C . ALA A 1 96 ? 1.751 6.244 2.178 1.00 90.19 96 ALA A C 1
ATOM 764 O O . ALA A 1 96 ? 1.395 5.115 2.516 1.00 90.19 96 ALA A O 1
ATOM 765 N N . VAL A 1 97 ? 2.888 6.460 1.506 1.00 89.56 97 VAL A N 1
ATOM 766 C CA . VAL A 1 97 ? 3.805 5.386 1.092 1.00 89.56 97 VAL A CA 1
ATOM 767 C C . VAL A 1 97 ? 4.403 4.694 2.310 1.00 89.56 97 VAL A C 1
ATOM 769 O O . VAL A 1 97 ? 4.380 3.466 2.390 1.00 89.56 97 VAL A O 1
ATOM 772 N N . HIS A 1 98 ? 4.890 5.465 3.284 1.00 88.38 98 HIS A N 1
ATOM 773 C CA . HIS A 1 98 ? 5.452 4.912 4.512 1.00 88.38 98 HIS A CA 1
ATOM 774 C C . HIS A 1 98 ? 4.404 4.097 5.277 1.00 88.38 98 HIS A C 1
ATOM 776 O O . HIS A 1 98 ? 4.671 2.972 5.690 1.00 88.38 98 HIS A O 1
ATOM 782 N N . ARG A 1 99 ? 3.184 4.623 5.427 1.00 87.62 99 ARG A N 1
ATOM 783 C CA . ARG A 1 99 ? 2.096 3.917 6.107 1.00 87.62 99 ARG A CA 1
ATOM 784 C C . ARG A 1 99 ? 1.735 2.611 5.401 1.00 87.62 99 ARG A C 1
ATOM 786 O O . ARG A 1 99 ? 1.650 1.582 6.063 1.00 87.62 99 ARG A O 1
ATOM 793 N N . MET A 1 100 ? 1.565 2.652 4.080 1.00 89.50 100 MET A N 1
ATOM 794 C CA . MET A 1 100 ? 1.282 1.469 3.267 1.00 89.50 100 MET A CA 1
ATOM 795 C C . MET A 1 100 ? 2.383 0.415 3.420 1.00 89.50 100 MET A C 1
ATOM 797 O O . MET A 1 100 ? 2.086 -0.749 3.670 1.00 89.50 100 MET A O 1
ATOM 801 N N . TYR A 1 101 ? 3.651 0.817 3.318 1.00 86.38 101 TYR A N 1
ATOM 802 C CA . TYR A 1 101 ? 4.784 -0.094 3.454 1.00 86.38 101 TYR A CA 1
ATOM 803 C C . TYR A 1 101 ? 4.811 -0.790 4.821 1.00 86.38 101 TYR A C 1
ATOM 805 O O . TYR A 1 101 ? 5.003 -2.006 4.881 1.00 86.38 101 TYR A O 1
ATOM 813 N N . TYR A 1 102 ? 4.582 -0.043 5.906 1.00 83.88 102 TYR A N 1
ATOM 814 C CA . TYR A 1 102 ? 4.520 -0.624 7.247 1.00 83.88 102 TYR A CA 1
ATOM 815 C C . TYR A 1 102 ? 3.384 -1.642 7.373 1.00 83.88 102 TYR A C 1
ATOM 817 O O . TYR A 1 102 ? 3.627 -2.757 7.828 1.00 83.88 102 TYR A O 1
ATOM 825 N N . ASP A 1 103 ? 2.178 -1.297 6.921 1.00 82.94 103 ASP A N 1
ATOM 826 C CA . ASP A 1 103 ? 1.021 -2.195 7.002 1.00 82.94 103 ASP A CA 1
ATOM 827 C C . ASP A 1 103 ? 1.241 -3.473 6.141 1.00 82.94 103 ASP A C 1
ATOM 829 O O . ASP A 1 103 ? 0.912 -4.584 6.561 1.00 82.94 103 ASP A O 1
ATOM 833 N N . LEU A 1 104 ? 1.875 -3.363 4.964 1.00 78.31 104 LEU A N 1
ATOM 834 C CA . LEU A 1 104 ? 2.162 -4.508 4.082 1.00 78.31 104 LEU A CA 1
ATOM 835 C C . LEU A 1 104 ? 3.268 -5.436 4.612 1.00 78.31 104 LEU A C 1
ATOM 837 O O . LEU A 1 104 ? 3.157 -6.659 4.484 1.00 78.31 104 LEU A O 1
ATOM 841 N N . CYS A 1 105 ? 4.338 -4.872 5.183 1.00 71.31 105 CYS A N 1
ATOM 842 C CA . CYS A 1 105 ? 5.501 -5.646 5.626 1.00 71.31 105 CYS A CA 1
ATOM 843 C C . CYS A 1 105 ? 5.351 -6.206 7.043 1.00 71.31 105 CYS A C 1
ATOM 845 O O . CYS A 1 105 ? 5.814 -7.317 7.294 1.00 71.31 105 CYS A O 1
ATOM 847 N N . PHE A 1 106 ? 4.722 -5.465 7.961 1.00 66.25 106 PHE A N 1
ATOM 848 C CA . PHE A 1 106 ? 4.617 -5.872 9.365 1.00 66.25 106 PHE A CA 1
ATOM 849 C C . PHE A 1 106 ? 3.318 -6.614 9.685 1.00 66.25 106 PHE A C 1
ATOM 851 O O . PHE A 1 106 ? 3.374 -7.610 10.403 1.00 66.25 106 PHE A O 1
ATOM 858 N N . ASP A 1 107 ? 2.177 -6.179 9.143 1.00 59.66 107 ASP A N 1
ATOM 859 C CA . ASP A 1 107 ? 0.875 -6.754 9.513 1.00 59.66 107 ASP A CA 1
ATOM 860 C C . ASP A 1 107 ? 0.402 -7.842 8.536 1.00 59.66 107 ASP A C 1
ATOM 862 O O . ASP A 1 107 ? -0.191 -8.833 8.960 1.00 59.66 107 ASP A O 1
ATOM 866 N N . ALA A 1 108 ? 0.674 -7.691 7.233 1.00 61.19 108 ALA A N 1
ATOM 867 C CA . ALA A 1 108 ? 0.197 -8.622 6.202 1.00 61.19 108 ALA A CA 1
ATOM 868 C C . ALA A 1 108 ? 1.242 -9.660 5.741 1.00 61.19 108 ALA A C 1
ATOM 870 O O . ALA A 1 108 ? 0.884 -10.638 5.083 1.00 61.19 108 ALA A O 1
ATOM 871 N N . SER A 1 109 ? 2.526 -9.489 6.084 1.00 59.59 109 SER A N 1
ATOM 872 C CA . SER A 1 109 ? 3.642 -10.372 5.684 1.00 59.59 109 SER A CA 1
ATOM 873 C C . SER A 1 109 ? 3.746 -10.636 4.170 1.00 59.59 109 SER A C 1
ATOM 875 O O . SER A 1 109 ? 4.138 -11.720 3.733 1.00 59.59 109 SER A O 1
ATOM 877 N N . VAL A 1 110 ? 3.414 -9.648 3.332 1.00 67.25 110 VAL A N 1
ATOM 878 C CA . VAL A 1 110 ? 3.504 -9.802 1.873 1.00 67.25 110 VAL A CA 1
ATOM 879 C C . VAL A 1 110 ? 4.951 -9.570 1.433 1.00 67.25 110 VAL A C 1
ATOM 881 O O . VAL A 1 110 ? 5.353 -8.453 1.111 1.00 67.25 110 VAL A O 1
ATOM 884 N N . GLY A 1 111 ? 5.745 -10.645 1.423 1.00 71.25 111 GLY A N 1
ATOM 885 C CA . GLY A 1 111 ? 7.195 -10.605 1.172 1.00 71.25 111 GLY A CA 1
ATOM 886 C C . GLY A 1 111 ? 7.618 -9.935 -0.143 1.00 71.25 111 GLY A C 1
ATOM 887 O O . GLY A 1 111 ? 8.728 -9.419 -0.239 1.00 71.25 111 GLY A O 1
ATOM 888 N N . VAL A 1 112 ? 6.720 -9.867 -1.130 1.00 78.50 112 VAL A N 1
ATOM 889 C CA . VAL A 1 112 ? 6.956 -9.192 -2.416 1.00 78.50 112 VAL A CA 1
ATOM 890 C C . VAL A 1 112 ? 7.297 -7.708 -2.227 1.00 78.50 112 VAL A C 1
ATOM 892 O O . VAL A 1 112 ? 8.149 -7.184 -2.938 1.00 78.50 112 VAL A O 1
ATOM 895 N N . PHE A 1 113 ? 6.709 -7.031 -1.235 1.00 82.62 113 PHE A N 1
ATOM 896 C CA . PHE A 1 113 ? 6.911 -5.592 -1.025 1.00 82.62 113 PHE A CA 1
ATOM 897 C C . PHE A 1 113 ? 8.139 -5.242 -0.175 1.00 82.62 113 PHE A C 1
ATOM 899 O O . PHE A 1 113 ? 8.435 -4.063 -0.004 1.00 82.62 113 PHE A O 1
ATOM 906 N N . VAL A 1 114 ? 8.909 -6.223 0.306 1.00 81.81 114 VAL A N 1
ATOM 907 C CA . VAL A 1 114 ? 10.139 -5.964 1.082 1.00 81.81 114 VAL A CA 1
ATOM 908 C C . VAL A 1 114 ? 11.168 -5.183 0.254 1.00 81.81 114 VAL A C 1
ATOM 910 O O . VAL A 1 114 ? 11.872 -4.325 0.780 1.00 81.81 114 VAL A O 1
ATOM 913 N N . ALA A 1 115 ? 11.217 -5.419 -1.060 1.00 82.81 115 ALA A N 1
ATOM 914 C CA . ALA A 1 115 ? 12.105 -4.704 -1.977 1.00 82.81 115 ALA A CA 1
ATOM 915 C C . ALA A 1 115 ? 11.605 -3.295 -2.356 1.00 82.81 115 ALA A C 1
ATOM 917 O O . ALA A 1 115 ? 12.322 -2.544 -3.018 1.00 82.81 115 ALA A O 1
ATOM 918 N N . LEU A 1 116 ? 10.390 -2.908 -1.954 1.00 84.75 116 LEU A N 1
ATOM 919 C CA . LEU A 1 116 ? 9.744 -1.677 -2.411 1.00 84.75 116 LEU A CA 1
ATOM 920 C C . LEU A 1 116 ? 10.524 -0.395 -2.062 1.00 84.75 116 LEU A C 1
ATOM 922 O O . LEU A 1 116 ? 10.686 0.423 -2.965 1.00 84.75 116 LEU A O 1
ATOM 926 N N . PRO A 1 117 ? 11.069 -0.196 -0.843 1.00 84.06 117 PRO A N 1
ATOM 927 C CA . PRO A 1 117 ? 11.863 0.995 -0.535 1.00 84.06 117 PRO A CA 1
ATOM 928 C C . PRO A 1 117 ? 13.138 1.069 -1.374 1.00 84.06 117 PRO A C 1
ATOM 930 O O . PRO A 1 117 ? 13.528 2.144 -1.820 1.00 84.06 117 PRO A O 1
ATOM 933 N N . PHE A 1 118 ? 13.767 -0.083 -1.629 1.00 84.88 118 PHE A N 1
ATOM 934 C CA . PHE A 1 118 ? 14.957 -0.158 -2.466 1.00 84.88 118 PHE A CA 1
ATOM 935 C C . PHE A 1 118 ? 14.633 0.231 -3.913 1.00 84.88 118 PHE A C 1
ATOM 937 O O . PHE A 1 118 ? 15.315 1.078 -4.483 1.00 84.88 118 PHE A O 1
ATOM 944 N N . ILE A 1 119 ? 13.561 -0.312 -4.493 1.00 85.50 119 ILE A N 1
ATOM 945 C CA . ILE A 1 119 ? 13.127 0.041 -5.853 1.00 85.50 119 ILE A CA 1
ATOM 946 C C . ILE A 1 119 ? 12.696 1.514 -5.921 1.00 85.50 119 ILE A C 1
ATOM 948 O O . ILE A 1 119 ? 13.051 2.205 -6.872 1.00 85.50 119 ILE A O 1
ATOM 952 N N . ALA A 1 120 ? 12.008 2.027 -4.897 1.00 85.62 120 ALA A N 1
ATOM 953 C CA . ALA A 1 120 ? 11.535 3.410 -4.861 1.00 85.62 120 ALA A CA 1
ATOM 954 C C . ALA A 1 120 ? 12.661 4.453 -4.839 1.00 85.62 120 ALA A C 1
ATOM 956 O O . ALA A 1 120 ? 12.499 5.532 -5.399 1.00 85.62 120 ALA A O 1
ATOM 957 N N . VAL A 1 121 ? 13.799 4.138 -4.217 1.00 85.88 121 VAL A N 1
ATOM 958 C CA . VAL A 1 121 ? 14.968 5.033 -4.183 1.00 85.88 121 VAL A CA 1
ATOM 959 C C . VAL A 1 121 ? 15.812 4.917 -5.457 1.00 85.88 121 VAL A C 1
ATOM 961 O O . VAL A 1 121 ? 16.404 5.901 -5.891 1.00 85.88 121 VAL A O 1
ATOM 964 N N . ASN A 1 122 ? 15.871 3.728 -6.064 1.00 84.25 122 ASN A N 1
ATOM 965 C CA . ASN A 1 122 ? 16.785 3.435 -7.174 1.00 84.25 122 ASN A CA 1
ATOM 966 C C . ASN A 1 122 ? 16.131 3.501 -8.564 1.00 84.25 122 ASN A C 1
ATOM 968 O O . ASN A 1 122 ? 16.797 3.233 -9.564 1.00 84.25 122 ASN A O 1
ATOM 972 N N . THR A 1 123 ? 14.841 3.829 -8.658 1.00 83.25 123 THR A N 1
ATOM 973 C CA . THR A 1 123 ? 14.108 3.840 -9.927 1.00 83.25 123 THR A CA 1
ATOM 974 C C . THR A 1 123 ? 13.325 5.132 -10.127 1.00 83.25 123 THR A C 1
ATOM 976 O O . THR A 1 123 ? 12.755 5.693 -9.199 1.00 83.25 123 THR A O 1
ATOM 979 N N . SER A 1 124 ? 13.261 5.584 -11.377 1.00 81.38 124 SER A N 1
ATOM 980 C CA . SER A 1 124 ? 12.464 6.740 -11.814 1.00 81.38 124 SER A CA 1
ATOM 981 C C . SER A 1 124 ? 11.483 6.376 -12.934 1.00 81.38 124 SER A C 1
ATOM 983 O O . SER A 1 124 ? 10.994 7.234 -13.669 1.00 81.38 124 SER A O 1
ATOM 985 N N . VAL A 1 125 ? 11.193 5.082 -13.089 1.00 84.94 125 VAL A N 1
ATOM 986 C CA . VAL A 1 125 ? 10.317 4.564 -14.144 1.00 84.94 125 VAL A CA 1
ATOM 987 C C . VAL A 1 125 ? 8.890 5.067 -13.906 1.00 84.94 125 VAL A C 1
ATOM 989 O O . VAL A 1 125 ? 8.293 4.822 -12.857 1.00 84.94 125 VAL A O 1
ATOM 992 N N . SER A 1 126 ? 8.328 5.770 -14.896 1.00 85.94 126 SER A N 1
ATOM 993 C CA . SER A 1 126 ? 7.014 6.424 -14.771 1.00 85.94 126 SER A CA 1
ATOM 994 C C . SER A 1 126 ? 5.847 5.519 -14.322 1.00 85.94 126 SER A C 1
ATOM 996 O O . SER A 1 126 ? 5.088 5.964 -13.460 1.00 85.94 126 SER A O 1
ATOM 998 N N . PRO A 1 127 ? 5.687 4.261 -14.801 1.00 88.44 127 PRO A N 1
ATOM 999 C CA . PRO A 1 127 ? 4.600 3.387 -14.360 1.00 88.44 127 PRO A CA 1
ATOM 1000 C C . PRO A 1 127 ? 4.699 3.071 -12.867 1.00 88.44 127 PRO A C 1
ATOM 1002 O O . PRO A 1 127 ? 3.679 3.056 -12.184 1.00 88.44 127 PRO A O 1
ATOM 1005 N N . PHE A 1 128 ? 5.920 2.884 -12.354 1.00 92.19 128 PHE A N 1
ATOM 1006 C CA . PHE A 1 128 ? 6.164 2.568 -10.950 1.00 92.19 128 PHE A CA 1
ATOM 1007 C C . PHE A 1 128 ? 5.785 3.733 -10.046 1.00 92.19 128 PHE A C 1
ATOM 1009 O O . PHE A 1 128 ? 5.064 3.534 -9.075 1.00 92.19 128 PHE A O 1
ATOM 1016 N N . MET A 1 129 ? 6.207 4.952 -10.389 1.00 90.19 129 MET A N 1
ATOM 1017 C CA . MET A 1 129 ? 5.900 6.137 -9.582 1.00 90.19 129 MET A CA 1
ATOM 1018 C C . MET A 1 129 ? 4.391 6.382 -9.493 1.00 90.19 129 MET A C 1
ATOM 1020 O O . MET A 1 129 ? 3.858 6.581 -8.401 1.00 90.19 129 MET A O 1
ATOM 1024 N N . HIS A 1 130 ? 3.686 6.294 -10.625 1.00 91.81 130 HIS A N 1
ATOM 1025 C CA . HIS A 1 130 ? 2.233 6.442 -10.655 1.00 91.81 130 HIS A CA 1
ATOM 1026 C C . HIS A 1 130 ? 1.516 5.308 -9.908 1.00 91.81 130 HIS A C 1
ATOM 1028 O O . HIS A 1 130 ? 0.583 5.573 -9.151 1.00 91.81 130 HIS A O 1
ATOM 1034 N N . ALA A 1 131 ? 1.964 4.057 -10.067 1.00 93.12 131 ALA A N 1
ATOM 1035 C CA . ALA A 1 131 ? 1.381 2.912 -9.370 1.00 93.12 131 ALA A CA 1
ATOM 1036 C C . ALA A 1 131 ? 1.602 2.998 -7.853 1.00 93.12 131 ALA A C 1
ATOM 1038 O O . ALA A 1 131 ? 0.683 2.730 -7.082 1.00 93.12 131 ALA A O 1
ATOM 1039 N N . LEU A 1 132 ? 2.794 3.421 -7.422 1.00 92.38 132 LEU A N 1
ATOM 1040 C CA . LEU A 1 132 ? 3.139 3.610 -6.017 1.00 92.38 132 LEU A CA 1
ATOM 1041 C C . LEU A 1 132 ? 2.264 4.684 -5.369 1.00 92.38 132 LEU A C 1
ATOM 1043 O O . LEU A 1 132 ? 1.696 4.446 -4.304 1.00 92.38 132 LEU A O 1
ATOM 1047 N N . GLN A 1 133 ? 2.118 5.838 -6.023 1.00 90.88 133 GLN A N 1
ATOM 1048 C CA . GLN A 1 133 ? 1.273 6.924 -5.528 1.00 90.88 133 GLN A CA 1
ATOM 1049 C C . GLN A 1 133 ? -0.201 6.499 -5.463 1.00 90.88 133 GLN A C 1
ATOM 1051 O O . GLN A 1 133 ? -0.855 6.711 -4.440 1.00 90.88 133 GLN A O 1
ATOM 1056 N N . ALA A 1 134 ? -0.709 5.845 -6.514 1.00 91.88 134 ALA A N 1
ATOM 1057 C CA . ALA A 1 134 ? -2.082 5.351 -6.556 1.00 91.88 134 ALA A CA 1
ATOM 1058 C C . ALA A 1 134 ? -2.359 4.342 -5.430 1.00 91.88 134 ALA A C 1
ATOM 1060 O O . ALA A 1 134 ? -3.330 4.496 -4.688 1.00 91.88 134 ALA A O 1
ATOM 1061 N N . ALA A 1 135 ? -1.491 3.341 -5.263 1.00 91.69 135 ALA A N 1
ATOM 1062 C CA . ALA A 1 135 ? -1.635 2.312 -4.237 1.00 91.69 135 ALA A CA 1
ATOM 1063 C C . ALA A 1 135 ? -1.546 2.896 -2.818 1.00 91.69 135 ALA A C 1
ATOM 1065 O O . ALA A 1 135 ? -2.395 2.604 -1.976 1.00 91.69 135 ALA A O 1
ATOM 1066 N N . ALA A 1 136 ? -0.575 3.777 -2.561 1.00 91.25 136 ALA A N 1
ATOM 1067 C CA . ALA A 1 136 ? -0.362 4.378 -1.246 1.00 91.25 136 ALA A CA 1
ATOM 1068 C C . ALA A 1 136 ? -1.534 5.263 -0.800 1.00 91.25 136 ALA A C 1
ATOM 1070 O O . ALA A 1 136 ? -2.006 5.168 0.340 1.00 91.25 136 ALA A O 1
ATOM 1071 N N . LEU A 1 137 ? -2.028 6.111 -1.704 1.00 88.25 137 LEU A N 1
ATOM 1072 C CA . LEU A 1 137 ? -3.184 6.964 -1.442 1.00 88.25 137 LEU A CA 1
ATOM 1073 C C . LEU A 1 137 ? -4.469 6.135 -1.318 1.00 88.25 137 LEU A C 1
ATOM 1075 O O . LEU A 1 137 ? -5.260 6.395 -0.413 1.00 88.25 137 LEU A O 1
ATOM 1079 N N . ALA A 1 138 ? -4.662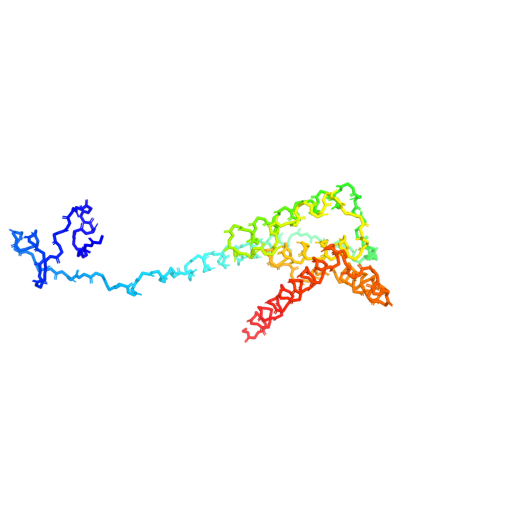 5.102 -2.146 1.00 89.12 138 ALA A N 1
ATOM 1080 C CA . ALA A 1 138 ? -5.809 4.203 -2.026 1.00 89.12 138 ALA A CA 1
ATOM 1081 C C . ALA A 1 138 ? -5.816 3.460 -0.683 1.00 89.12 138 ALA A C 1
ATOM 1083 O O . ALA A 1 138 ? -6.832 3.476 0.013 1.00 89.12 138 ALA A O 1
ATOM 1084 N N . HIS A 1 139 ? -4.678 2.896 -0.270 1.00 87.06 139 HIS A N 1
ATOM 1085 C CA . HIS A 1 139 ? -4.516 2.231 1.026 1.00 87.06 139 HIS A CA 1
ATOM 1086 C C . HIS A 1 139 ? -4.802 3.183 2.194 1.00 87.06 139 HIS A C 1
ATOM 1088 O O . HIS A 1 139 ? -5.559 2.866 3.113 1.00 87.06 139 HIS A O 1
ATOM 1094 N N . SER A 1 140 ? -4.277 4.406 2.123 1.00 86.44 140 SER A N 1
ATOM 1095 C CA . SER A 1 140 ? -4.532 5.437 3.135 1.00 86.44 140 SER A CA 1
ATOM 1096 C C . SER A 1 140 ? -6.003 5.866 3.167 1.00 86.44 140 SER A C 1
ATOM 1098 O O . SER A 1 140 ? -6.587 5.987 4.243 1.00 86.44 140 SER A O 1
ATOM 1100 N N . SER A 1 141 ? -6.638 6.034 2.003 1.00 83.38 141 SER A N 1
ATOM 1101 C CA . SER A 1 141 ? -8.064 6.368 1.898 1.00 83.38 141 SER A CA 1
ATOM 1102 C C . SER A 1 141 ? -8.953 5.268 2.486 1.00 83.38 141 SER A C 1
ATOM 1104 O O . SER A 1 141 ? -9.948 5.568 3.152 1.00 83.38 141 SER A O 1
ATOM 1106 N N . ALA A 1 142 ? -8.554 4.002 2.316 1.00 80.94 142 ALA A N 1
ATOM 1107 C CA . ALA A 1 142 ? -9.237 2.854 2.887 1.00 80.94 142 ALA A CA 1
ATOM 1108 C C . ALA A 1 142 ? -9.181 2.881 4.417 1.00 80.94 142 ALA A C 1
ATOM 1110 O O . ALA A 1 142 ? -10.219 2.800 5.077 1.00 80.94 142 ALA A O 1
ATOM 1111 N N . ASN A 1 143 ? -7.991 3.114 4.975 1.00 78.44 143 ASN A N 1
ATOM 1112 C CA . ASN A 1 143 ? -7.778 3.232 6.417 1.00 78.44 143 ASN A CA 1
ATOM 1113 C C . ASN A 1 143 ? -8.538 4.417 7.042 1.00 78.44 143 ASN A C 1
ATOM 1115 O O . ASN A 1 143 ? -8.996 4.337 8.184 1.00 78.44 143 ASN A O 1
ATOM 1119 N N . LEU A 1 144 ? -8.705 5.514 6.298 1.00 82.19 144 LEU A N 1
ATOM 1120 C CA . LEU A 1 144 ? -9.448 6.698 6.741 1.00 82.19 144 LEU A CA 1
ATOM 1121 C C . LEU A 1 144 ? -10.968 6.588 6.530 1.00 82.19 144 LEU A C 1
ATOM 1123 O O . LEU A 1 144 ? -11.705 7.477 6.959 1.00 82.19 144 LEU A O 1
ATOM 1127 N N . ASN A 1 145 ? -11.458 5.507 5.915 1.00 75.69 145 ASN A N 1
ATOM 1128 C CA . ASN A 1 145 ? -12.848 5.345 5.472 1.00 75.69 145 ASN A CA 1
ATOM 1129 C C . ASN A 1 145 ? -13.313 6.461 4.509 1.00 75.69 145 ASN A C 1
ATOM 1131 O O . ASN A 1 145 ? -14.479 6.858 4.510 1.00 75.69 145 ASN A O 1
ATOM 1135 N N . GLN A 1 146 ? -12.391 6.997 3.704 1.00 77.00 146 GLN A N 1
ATOM 1136 C CA . GLN A 1 146 ? -12.627 8.079 2.742 1.00 77.00 146 GLN A CA 1
ATOM 1137 C C . GLN A 1 146 ? -12.626 7.550 1.307 1.00 77.00 146 GLN A C 1
ATOM 1139 O O . GLN A 1 146 ? -11.886 7.998 0.436 1.00 77.00 146 GLN A O 1
ATOM 1144 N N . TYR A 1 147 ? -13.504 6.587 1.050 1.00 69.81 147 TYR A N 1
ATOM 1145 C CA . TYR A 1 147 ? -13.522 5.812 -0.191 1.00 69.81 147 TYR A CA 1
ATOM 1146 C C . TYR A 1 147 ? -13.866 6.618 -1.455 1.00 69.81 147 TYR A C 1
ATOM 1148 O O . TYR A 1 147 ? -13.625 6.162 -2.568 1.00 69.81 147 TYR A O 1
ATOM 1156 N N . GLY A 1 148 ? -14.430 7.820 -1.297 1.00 68.12 148 GLY A N 1
ATOM 1157 C CA . GLY A 1 148 ? -14.712 8.734 -2.408 1.00 68.12 148 GLY A CA 1
ATOM 1158 C C . GLY A 1 148 ? -13.468 9.413 -2.994 1.00 68.12 148 GLY A C 1
ATOM 1159 O O . GLY A 1 148 ? -13.567 10.012 -4.060 1.00 68.12 148 GLY A O 1
ATOM 1160 N N . LEU A 1 149 ? -12.312 9.310 -2.326 1.00 70.00 149 LEU A N 1
ATOM 1161 C CA . LEU A 1 149 ? -11.064 9.986 -2.694 1.00 70.00 149 LEU A CA 1
ATOM 1162 C C . LEU A 1 149 ? -10.033 9.022 -3.312 1.00 70.00 149 LEU A C 1
ATOM 1164 O O . LEU A 1 149 ? -8.837 9.117 -3.052 1.00 70.00 149 LEU A O 1
ATOM 1168 N N . LEU A 1 150 ? -10.491 8.055 -4.109 1.00 74.69 150 LEU A N 1
ATOM 1169 C CA . LEU A 1 150 ? -9.585 7.155 -4.822 1.00 74.69 150 LEU A CA 1
ATOM 1170 C C . LEU A 1 150 ? -8.793 7.925 -5.902 1.00 74.69 150 LEU A C 1
ATOM 1172 O O . LEU A 1 150 ? -9.416 8.601 -6.729 1.00 74.69 150 LEU A O 1
ATOM 1176 N N . PRO A 1 151 ? -7.456 7.778 -5.963 1.00 79.00 151 PRO A N 1
ATOM 1177 C CA . PRO A 1 151 ? -6.572 8.439 -6.932 1.00 79.00 151 PRO A CA 1
ATOM 1178 C C . PRO A 1 151 ? -6.672 7.778 -8.319 1.00 79.00 151 PRO A C 1
ATOM 1180 O O . PRO A 1 151 ? -5.758 7.115 -8.814 1.00 79.00 151 PRO A O 1
ATOM 1183 N N . LYS A 1 152 ? -7.848 7.890 -8.949 1.00 81.56 152 LYS A N 1
ATOM 1184 C CA . LYS A 1 152 ? -8.131 7.255 -10.247 1.00 81.56 152 LYS A CA 1
ATOM 1185 C C . LYS A 1 152 ? -7.224 7.780 -11.360 1.00 81.56 152 LYS A C 1
ATOM 1187 O O . LYS A 1 152 ? -6.941 7.044 -12.300 1.00 81.56 152 LYS A O 1
ATOM 1192 N N . LEU A 1 153 ? -6.785 9.035 -11.265 1.00 86.19 153 LEU A N 1
ATOM 1193 C CA . LEU A 1 153 ? -5.927 9.660 -12.267 1.00 86.19 153 LEU A CA 1
ATOM 1194 C C . LEU A 1 153 ? -4.558 8.975 -12.317 1.00 86.19 153 LEU A C 1
ATOM 1196 O O . LEU A 1 153 ? -4.108 8.571 -13.387 1.00 86.19 153 LEU A O 1
ATOM 1200 N N . GLU A 1 154 ? -3.935 8.795 -11.157 1.00 88.31 154 GLU A N 1
ATOM 1201 C CA . GLU A 1 154 ? -2.632 8.162 -10.994 1.00 88.31 154 GLU A CA 1
ATOM 1202 C C . GLU A 1 154 ? -2.686 6.688 -11.405 1.00 88.31 154 GLU A C 1
ATOM 1204 O O . GLU A 1 154 ? -1.797 6.216 -12.112 1.00 88.31 154 GLU A O 1
ATOM 1209 N N . TYR A 1 155 ? -3.766 5.977 -11.061 1.00 90.06 155 TYR A N 1
ATOM 1210 C CA . TYR A 1 155 ? -3.983 4.605 -11.527 1.00 90.06 155 TYR A CA 1
ATOM 1211 C C . TYR A 1 155 ? -4.067 4.530 -13.062 1.00 90.06 155 TYR A C 1
ATOM 1213 O O . TYR A 1 155 ? -3.352 3.750 -13.691 1.00 90.06 155 TYR A O 1
ATOM 1221 N N . CYS A 1 156 ? -4.882 5.383 -13.695 1.00 89.62 156 CYS A N 1
ATOM 1222 C CA . CYS A 1 156 ? -4.996 5.425 -15.155 1.00 89.62 156 CYS A CA 1
ATOM 1223 C C . CYS A 1 156 ? -3.667 5.794 -15.836 1.00 89.62 156 CYS A C 1
ATOM 1225 O O . CYS A 1 156 ? -3.332 5.230 -16.884 1.00 89.62 156 CYS A O 1
ATOM 1227 N N . ALA A 1 157 ? -2.899 6.715 -15.247 1.00 91.00 157 ALA A N 1
ATOM 1228 C CA . ALA A 1 157 ? -1.572 7.088 -15.729 1.00 91.00 157 ALA A CA 1
ATOM 1229 C C . ALA A 1 157 ? -0.592 5.907 -15.647 1.00 91.00 157 ALA A C 1
ATOM 1231 O O . ALA A 1 157 ? 0.111 5.629 -16.621 1.00 91.00 157 ALA A O 1
ATOM 1232 N N . ALA A 1 158 ? -0.605 5.161 -14.539 1.00 92.88 158 ALA A N 1
ATOM 1233 C CA . ALA A 1 158 ? 0.205 3.962 -14.356 1.00 92.88 158 ALA A CA 1
ATOM 1234 C C . ALA A 1 158 ? -0.130 2.873 -15.385 1.00 92.88 158 ALA A C 1
ATOM 1236 O O . ALA A 1 158 ? 0.774 2.366 -16.045 1.00 92.88 158 ALA A O 1
ATOM 1237 N N . VAL A 1 159 ? -1.415 2.560 -15.589 1.00 92.88 159 VAL A N 1
ATOM 1238 C CA . VAL A 1 159 ? -1.859 1.560 -16.580 1.00 92.88 159 VAL A CA 1
ATOM 1239 C C . VAL A 1 159 ? -1.477 1.978 -18.001 1.00 92.88 159 VAL A C 1
ATOM 1241 O O . VAL A 1 159 ? -1.006 1.159 -18.789 1.00 92.88 159 VAL A O 1
ATOM 1244 N N . SER A 1 160 ? -1.633 3.261 -18.334 1.00 92.19 160 SER A N 1
ATOM 1245 C CA . SER A 1 160 ? -1.275 3.787 -19.657 1.00 92.19 160 SER A CA 1
ATOM 1246 C C . SER A 1 160 ? 0.232 3.713 -19.912 1.00 92.19 160 SER A C 1
ATOM 1248 O O . SER A 1 160 ? 0.659 3.297 -20.991 1.00 92.19 160 SER A O 1
ATOM 1250 N N . ALA A 1 161 ? 1.042 4.076 -18.912 1.00 89.88 161 ALA A N 1
ATOM 1251 C CA . ALA A 1 161 ? 2.495 3.971 -18.979 1.00 89.88 161 ALA A CA 1
ATOM 1252 C C . ALA A 1 161 ? 2.945 2.505 -19.079 1.00 89.88 161 ALA A C 1
ATOM 1254 O O . ALA A 1 161 ? 3.775 2.174 -19.922 1.00 89.88 161 ALA A O 1
ATOM 1255 N N . LEU A 1 162 ? 2.330 1.617 -18.297 1.00 90.44 162 LEU A N 1
ATOM 1256 C CA . LEU A 1 162 ? 2.611 0.186 -18.319 1.00 90.44 162 LEU A CA 1
ATOM 1257 C C . LEU A 1 162 ? 2.273 -0.438 -19.681 1.00 90.44 162 LEU A C 1
ATOM 1259 O O . LEU A 1 162 ? 3.070 -1.193 -20.225 1.00 90.44 162 LEU A O 1
ATOM 1263 N N . LYS A 1 163 ? 1.130 -0.079 -20.279 1.00 89.69 163 LYS A N 1
ATOM 1264 C CA . LYS A 1 163 ? 0.726 -0.559 -21.610 1.00 89.69 163 LYS A CA 1
ATOM 1265 C C . LYS A 1 163 ? 1.746 -0.198 -22.691 1.00 89.69 163 LYS A C 1
ATOM 1267 O O . LYS A 1 163 ? 2.003 -1.004 -23.582 1.00 89.69 163 LYS A O 1
ATOM 1272 N N . ARG A 1 164 ? 2.315 1.007 -22.618 1.00 87.12 164 ARG A N 1
ATOM 1273 C CA . ARG A 1 164 ? 3.373 1.448 -23.533 1.00 87.12 164 ARG A CA 1
ATOM 1274 C C . ARG A 1 164 ? 4.657 0.649 -23.318 1.00 87.12 164 ARG A C 1
ATOM 1276 O O . ARG A 1 164 ? 5.272 0.235 -24.292 1.00 87.12 164 ARG A O 1
ATOM 1283 N N . ASP A 1 165 ? 5.036 0.417 -22.068 1.00 83.94 165 ASP A N 1
ATOM 1284 C CA . ASP A 1 165 ? 6.311 -0.221 -21.739 1.00 83.94 165 ASP A CA 1
ATOM 1285 C C . ASP A 1 165 ? 6.280 -1.746 -21.982 1.00 83.94 165 ASP A C 1
ATOM 1287 O O . ASP A 1 165 ? 7.296 -2.319 -22.365 1.00 83.94 165 ASP A O 1
ATOM 1291 N N . ILE A 1 166 ? 5.112 -2.397 -21.866 1.00 83.31 166 ILE A N 1
ATOM 1292 C CA . ILE A 1 166 ? 4.911 -3.819 -22.216 1.00 83.31 166 ILE A CA 1
ATOM 1293 C C . ILE A 1 166 ? 5.018 -4.063 -23.732 1.00 83.31 166 ILE A C 1
ATOM 1295 O O . ILE A 1 166 ? 5.344 -5.172 -24.153 1.00 83.31 166 ILE A O 1
ATOM 1299 N N . ALA A 1 167 ? 4.781 -3.045 -24.565 1.00 84.44 167 ALA A N 1
ATOM 1300 C CA . ALA A 1 167 ? 4.921 -3.174 -26.015 1.00 84.44 16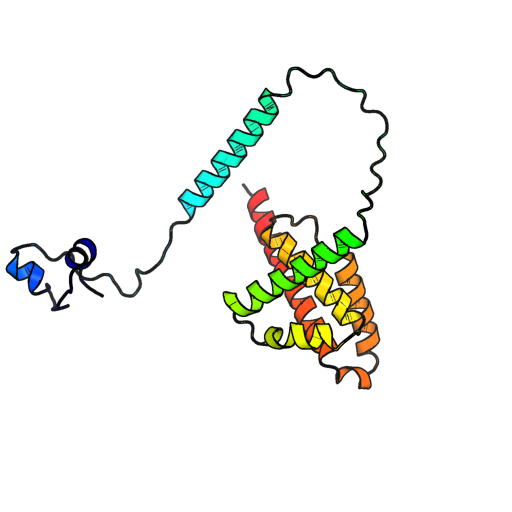7 ALA A CA 1
ATOM 1301 C C . ALA A 1 167 ? 6.380 -3.407 -26.460 1.00 84.44 167 ALA A C 1
ATOM 1303 O O . ALA A 1 167 ? 6.605 -3.866 -27.578 1.00 84.44 167 ALA A O 1
ATOM 1304 N N . GLU A 1 168 ? 7.364 -3.127 -25.596 1.00 82.94 168 GLU A N 1
ATOM 1305 C CA . GLU A 1 168 ? 8.786 -3.332 -25.868 1.00 82.94 168 GLU A CA 1
ATOM 1306 C C . GLU A 1 168 ? 9.379 -4.405 -24.927 1.00 82.94 168 GLU A C 1
ATOM 1308 O O . GLU A 1 168 ? 9.697 -4.118 -23.769 1.00 82.94 168 GLU A O 1
ATOM 1313 N N . PRO A 1 169 ? 9.587 -5.650 -25.400 1.00 74.06 169 PRO A N 1
ATOM 1314 C CA . PRO A 1 169 ? 9.947 -6.774 -24.534 1.00 74.06 169 PRO A CA 1
ATOM 1315 C C . PRO A 1 169 ? 11.316 -6.637 -23.850 1.00 74.06 169 PRO A C 1
ATOM 1317 O O . PRO A 1 169 ? 11.545 -7.259 -22.816 1.00 74.06 169 PRO A O 1
ATOM 1320 N N . ALA A 1 170 ? 12.210 -5.787 -24.364 1.00 77.06 170 ALA A N 1
ATOM 1321 C CA . ALA A 1 170 ? 13.492 -5.486 -23.724 1.00 77.06 170 ALA A CA 1
ATOM 1322 C C . ALA A 1 170 ? 13.334 -4.767 -22.369 1.00 77.06 170 ALA A C 1
ATOM 1324 O O . ALA A 1 170 ? 14.188 -4.904 -21.496 1.00 77.06 170 ALA A O 1
ATOM 1325 N N . ARG A 1 171 ? 12.236 -4.026 -22.160 1.00 73.19 171 ARG A N 1
ATOM 1326 C CA . ARG A 1 171 ? 11.986 -3.284 -20.911 1.00 73.19 171 ARG A CA 1
ATOM 1327 C C . ARG A 1 171 ? 11.416 -4.155 -19.795 1.00 73.19 171 ARG A C 1
ATOM 1329 O O . ARG A 1 171 ? 11.544 -3.787 -18.630 1.00 73.19 171 ARG A O 1
ATOM 1336 N N . LEU A 1 172 ? 10.851 -5.319 -20.129 1.00 73.31 172 LEU A N 1
ATOM 1337 C CA . LEU A 1 172 ? 10.240 -6.260 -19.177 1.00 73.31 172 LEU A CA 1
ATOM 1338 C C . LEU A 1 172 ? 11.238 -6.869 -18.177 1.00 73.31 172 LEU A C 1
ATOM 1340 O O . LEU A 1 172 ? 10.810 -7.452 -17.188 1.00 73.31 172 LEU A O 1
ATOM 1344 N N . GLN A 1 173 ? 12.548 -6.719 -18.398 1.00 79.44 173 GLN A N 1
ATOM 1345 C CA . GLN A 1 173 ? 13.584 -7.167 -17.459 1.00 79.44 173 GLN A CA 1
ATOM 1346 C C . GLN A 1 173 ? 13.756 -6.239 -16.243 1.00 79.44 173 GLN A C 1
ATOM 1348 O O . GLN A 1 173 ? 14.592 -6.504 -15.386 1.00 79.44 173 GLN A O 1
ATOM 1353 N N . ASN A 1 174 ? 13.006 -5.136 -16.165 1.00 83.06 174 ASN A N 1
ATOM 1354 C CA . ASN A 1 174 ? 13.114 -4.185 -15.068 1.00 83.06 174 ASN A CA 1
ATOM 1355 C C . ASN A 1 174 ? 12.155 -4.538 -13.917 1.00 83.06 174 ASN A C 1
ATOM 1357 O O . ASN A 1 174 ? 10.934 -4.456 -14.072 1.00 83.06 174 ASN A O 1
ATOM 1361 N N . ASP A 1 175 ? 12.708 -4.832 -12.739 1.00 87.06 175 ASP A N 1
ATOM 1362 C CA . ASP A 1 175 ? 11.959 -5.130 -11.509 1.00 87.06 175 ASP A CA 1
ATOM 1363 C C . ASP A 1 175 ? 10.953 -4.031 -11.128 1.00 87.06 175 ASP A C 1
ATOM 1365 O O . ASP A 1 175 ? 9.916 -4.313 -10.526 1.00 87.06 175 ASP A O 1
ATOM 1369 N N . ALA A 1 176 ? 11.200 -2.778 -11.525 1.00 87.50 176 ALA A N 1
ATOM 1370 C CA . ALA A 1 176 ? 10.259 -1.680 -11.325 1.00 87.50 176 ALA A CA 1
ATOM 1371 C C . ALA A 1 176 ? 8.932 -1.901 -12.066 1.00 87.50 176 ALA A C 1
ATOM 1373 O O . ALA A 1 176 ? 7.873 -1.548 -11.546 1.00 87.50 176 ALA A O 1
ATOM 1374 N N . ILE A 1 177 ? 8.959 -2.507 -13.258 1.00 89.12 177 ILE A N 1
ATOM 1375 C CA . ILE A 1 177 ? 7.746 -2.838 -14.020 1.00 89.12 177 ILE A CA 1
ATOM 1376 C C . ILE A 1 177 ? 6.964 -3.928 -13.293 1.00 89.12 177 ILE A C 1
ATOM 1378 O O . ILE A 1 177 ? 5.757 -3.788 -13.091 1.00 89.12 177 ILE A O 1
ATOM 1382 N N . LEU A 1 178 ? 7.653 -4.973 -12.833 1.00 88.12 178 LEU A N 1
ATOM 1383 C CA . LEU A 1 178 ? 7.033 -6.041 -12.055 1.00 88.12 178 LEU A CA 1
ATOM 1384 C C . LEU A 1 178 ? 6.403 -5.495 -10.762 1.00 88.12 178 LEU A C 1
ATOM 1386 O O . LEU A 1 178 ? 5.249 -5.793 -10.454 1.00 88.12 178 LEU A O 1
ATOM 1390 N N . MET A 1 179 ? 7.116 -4.622 -10.049 1.00 90.00 179 MET A N 1
ATOM 1391 C CA . MET A 1 179 ? 6.600 -3.963 -8.850 1.00 90.00 179 MET A CA 1
ATOM 1392 C C . MET A 1 179 ? 5.401 -3.053 -9.156 1.00 90.00 179 MET A C 1
ATOM 1394 O O . MET A 1 179 ? 4.452 -3.010 -8.378 1.00 90.00 179 MET A O 1
ATOM 1398 N N . SER A 1 180 ? 5.394 -2.380 -10.311 1.00 91.62 180 SER A N 1
ATOM 1399 C CA . SER A 1 180 ? 4.243 -1.586 -10.770 1.00 91.62 180 SER A CA 1
ATOM 140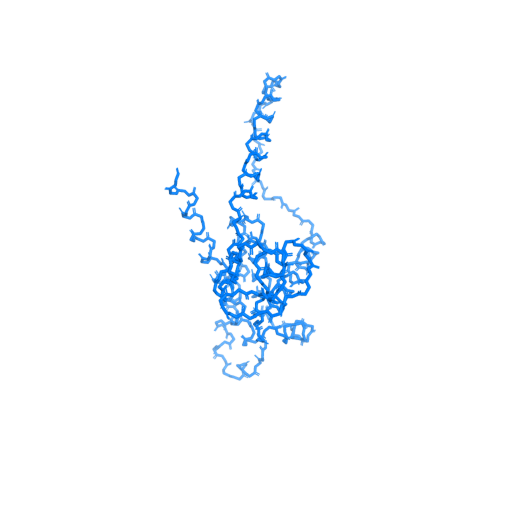0 C C . SER A 1 180 ? 2.990 -2.450 -10.912 1.00 91.62 180 SER A C 1
ATOM 1402 O O . SER A 1 180 ? 1.919 -2.052 -10.467 1.00 91.62 180 SER A O 1
ATOM 1404 N N . ILE A 1 181 ? 3.124 -3.649 -11.490 1.00 90.75 181 ILE A N 1
ATOM 1405 C CA . ILE A 1 181 ? 2.014 -4.600 -11.655 1.00 90.75 181 ILE A CA 1
ATOM 1406 C C . ILE A 1 181 ? 1.477 -5.038 -10.289 1.00 90.75 181 ILE A C 1
ATOM 1408 O O . ILE A 1 181 ? 0.265 -5.013 -10.070 1.00 90.75 181 ILE A O 1
ATOM 1412 N N . PHE A 1 182 ? 2.359 -5.382 -9.345 1.00 90.88 182 PHE A N 1
ATOM 1413 C CA . PHE A 1 182 ? 1.941 -5.747 -7.989 1.00 90.88 182 PHE A CA 1
ATOM 1414 C C . PHE A 1 182 ? 1.223 -4.601 -7.264 1.00 90.88 182 PHE A C 1
ATOM 1416 O O . PHE A 1 182 ? 0.217 -4.835 -6.595 1.00 90.88 182 PHE A O 1
ATOM 1423 N N . LEU A 1 183 ? 1.693 -3.361 -7.424 1.00 91.88 183 LEU A N 1
ATOM 1424 C CA . LEU A 1 183 ? 1.065 -2.173 -6.838 1.00 91.88 183 LEU A CA 1
ATOM 1425 C C . LEU A 1 183 ? -0.306 -1.864 -7.455 1.00 91.88 183 LEU A C 1
ATOM 1427 O O . LEU A 1 183 ? -1.229 -1.495 -6.732 1.00 91.88 183 LEU A O 1
ATOM 1431 N N . LEU A 1 184 ? -0.472 -2.067 -8.764 1.00 91.94 184 LEU A N 1
ATOM 1432 C CA . LEU A 1 184 ? -1.775 -1.956 -9.428 1.00 91.94 184 LEU A CA 1
ATOM 1433 C C . LEU A 1 184 ? -2.760 -3.016 -8.921 1.00 91.94 184 LEU A C 1
ATOM 1435 O O . LEU A 1 184 ? -3.903 -2.686 -8.612 1.00 91.94 184 LEU A O 1
ATOM 1439 N N . GLY A 1 185 ? -2.308 -4.262 -8.753 1.00 89.25 185 GLY A N 1
ATOM 1440 C CA . GLY A 1 185 ? -3.126 -5.315 -8.146 1.00 89.25 185 GLY A CA 1
ATOM 1441 C C . GLY A 1 185 ? -3.529 -4.978 -6.707 1.00 89.25 185 GLY A C 1
ATOM 1442 O O . GLY A 1 185 ? -4.684 -5.161 -6.323 1.00 89.25 185 GLY A O 1
ATOM 1443 N N . LEU A 1 186 ? -2.611 -4.408 -5.920 1.00 87.38 186 LEU A N 1
ATOM 1444 C CA . LEU A 1 186 ? -2.919 -3.938 -4.569 1.00 87.38 186 LEU A CA 1
ATOM 1445 C C . LEU A 1 186 ? -3.985 -2.834 -4.582 1.00 87.38 186 LEU A C 1
ATOM 1447 O O . LEU A 1 186 ? -4.936 -2.900 -3.804 1.00 87.38 186 LEU A O 1
ATOM 1451 N N . PHE A 1 187 ? -3.867 -1.856 -5.484 1.00 89.44 187 PHE A N 1
ATOM 1452 C CA . PHE A 1 187 ? -4.862 -0.795 -5.650 1.00 89.44 187 PHE A CA 1
ATOM 1453 C C . PHE A 1 187 ? -6.262 -1.358 -5.932 1.00 89.44 187 PHE A C 1
ATOM 1455 O O . PHE A 1 187 ? -7.249 -0.882 -5.362 1.00 89.44 187 PHE A O 1
ATOM 1462 N N . GLU A 1 188 ? -6.365 -2.377 -6.785 1.00 88.12 188 GLU A N 1
ATOM 1463 C CA . GLU A 1 188 ? -7.636 -3.026 -7.115 1.00 88.12 188 GLU A CA 1
ATOM 1464 C C . GLU A 1 188 ? -8.233 -3.759 -5.914 1.00 88.12 188 GLU A C 1
ATOM 1466 O O . GLU A 1 188 ? -9.422 -3.600 -5.639 1.00 88.12 188 GLU A O 1
ATOM 1471 N N . VAL A 1 189 ? -7.422 -4.493 -5.147 1.00 83.38 189 VAL A N 1
ATOM 1472 C CA . VAL A 1 189 ? -7.868 -5.175 -3.919 1.00 83.38 189 VAL A CA 1
ATOM 1473 C C . VAL A 1 189 ? -8.348 -4.169 -2.879 1.00 83.38 189 VAL A C 1
ATOM 1475 O O . VAL A 1 189 ? -9.428 -4.341 -2.300 1.00 83.38 189 VAL A O 1
ATOM 1478 N N . SER A 1 190 ? -7.587 -3.092 -2.669 1.00 77.38 190 SER A N 1
ATOM 1479 C CA . SER A 1 190 ? -8.002 -2.002 -1.793 1.00 77.38 190 SER A CA 1
ATOM 1480 C C . SER A 1 190 ? -9.342 -1.449 -2.264 1.00 77.38 190 SER A C 1
ATOM 1482 O O . SER A 1 190 ? -10.279 -1.443 -1.474 1.00 77.38 190 SER A O 1
ATOM 1484 N N . SER A 1 191 ? -9.475 -1.111 -3.552 1.00 75.12 191 SER A N 1
ATOM 1485 C CA . SER A 1 191 ? -10.694 -0.561 -4.164 1.00 75.12 191 SER A CA 1
ATOM 1486 C C . SER A 1 191 ? -11.909 -1.491 -4.063 1.00 75.12 191 SER A C 1
ATOM 1488 O O . SER A 1 191 ? -13.004 -1.038 -3.730 1.00 75.12 191 SER A O 1
ATOM 1490 N N . LEU A 1 192 ? -11.739 -2.791 -4.308 1.00 69.69 192 LEU A N 1
ATOM 1491 C CA . LEU A 1 192 ? -12.800 -3.800 -4.216 1.00 69.69 192 LEU A CA 1
ATOM 1492 C C . LEU A 1 192 ? -13.299 -3.965 -2.779 1.00 69.69 192 LEU A C 1
ATOM 1494 O O . LEU A 1 192 ? -14.507 -4.025 -2.549 1.00 69.69 192 LEU A O 1
ATOM 1498 N N . THR A 1 193 ? -12.386 -3.951 -1.805 1.00 63.69 193 THR A N 1
ATOM 1499 C CA . THR A 1 193 ? -12.741 -3.959 -0.378 1.00 63.69 193 THR A CA 1
ATOM 1500 C C . THR A 1 193 ? -13.586 -2.729 -0.021 1.00 63.69 193 THR A C 1
ATOM 1502 O O . THR A 1 193 ? -14.546 -2.842 0.744 1.00 63.69 193 THR A O 1
ATOM 1505 N N . LEU A 1 194 ? -13.305 -1.569 -0.636 1.00 60.78 194 LEU A N 1
ATOM 1506 C CA . LEU A 1 194 ? -14.124 -0.363 -0.459 1.00 60.78 194 LEU A CA 1
ATOM 1507 C C . LEU A 1 194 ? -15.533 -0.538 -1.012 1.00 60.78 194 LEU A C 1
ATOM 1509 O O . LEU A 1 194 ? -16.479 -0.117 -0.357 1.00 60.78 194 LEU A O 1
ATOM 1513 N N . ILE A 1 195 ? -15.689 -1.151 -2.189 1.00 59.00 195 ILE A N 1
ATOM 1514 C CA . ILE A 1 195 ? -17.003 -1.367 -2.814 1.00 59.00 195 ILE A CA 1
ATOM 1515 C C . ILE A 1 195 ? -17.869 -2.272 -1.930 1.00 59.00 195 ILE A C 1
ATOM 1517 O O . ILE A 1 195 ? -19.015 -1.929 -1.650 1.00 59.00 195 ILE A O 1
ATOM 1521 N N . VAL A 1 196 ? -17.317 -3.378 -1.426 1.00 57.22 196 VAL A N 1
ATOM 1522 C CA . VAL A 1 196 ? -18.060 -4.330 -0.582 1.00 57.22 196 VAL A CA 1
ATOM 1523 C C . VAL A 1 196 ? -18.477 -3.699 0.756 1.00 57.22 196 VAL A C 1
ATOM 1525 O O . VAL A 1 196 ? -19.614 -3.880 1.194 1.00 57.22 196 VAL A O 1
ATOM 1528 N N . LEU A 1 197 ? -17.607 -2.895 1.382 1.00 54.62 197 LEU A N 1
ATOM 1529 C CA . LEU A 1 197 ? -17.930 -2.178 2.624 1.00 54.62 197 LEU A CA 1
ATOM 1530 C C . LEU A 1 197 ? -18.941 -1.038 2.412 1.00 54.62 197 LEU A C 1
ATOM 1532 O O . LEU A 1 197 ? -19.806 -0.828 3.262 1.00 54.62 197 LEU A O 1
ATOM 1536 N N . ASN A 1 198 ? -18.874 -0.317 1.287 1.00 53.28 198 ASN A N 1
ATOM 1537 C CA . ASN A 1 198 ? -19.835 0.745 0.968 1.00 53.28 198 ASN A CA 1
ATOM 1538 C C . ASN A 1 198 ? -21.230 0.168 0.692 1.00 53.28 198 ASN A C 1
ATOM 1540 O O . ASN A 1 198 ? -22.216 0.685 1.206 1.00 53.28 198 ASN A O 1
ATOM 1544 N N . VAL A 1 199 ? -21.323 -0.939 -0.053 1.00 55.16 199 VAL A N 1
ATOM 1545 C CA . VAL A 1 199 ? -22.603 -1.619 -0.319 1.00 55.16 199 VAL A CA 1
ATOM 1546 C C . VAL A 1 199 ? -23.265 -2.081 0.985 1.00 55.16 199 VAL A C 1
ATOM 1548 O O . VAL A 1 199 ? -24.466 -1.896 1.152 1.00 55.16 199 VAL A O 1
ATOM 1551 N N . HIS A 1 200 ? -22.494 -2.577 1.958 1.00 50.00 200 HIS A N 1
ATOM 1552 C CA . HIS A 1 200 ? -23.032 -2.951 3.272 1.00 50.00 200 HIS A CA 1
ATOM 1553 C C . HIS A 1 200 ? -23.509 -1.765 4.128 1.00 50.00 200 HIS A C 1
ATOM 1555 O O . HIS A 1 200 ? -24.387 -1.948 4.970 1.00 50.00 200 HIS A O 1
ATOM 1561 N N . LEU A 1 201 ? -22.959 -0.563 3.928 1.00 48.53 201 LEU A N 1
ATOM 1562 C CA . LEU A 1 201 ? -23.384 0.654 4.632 1.00 48.53 201 LEU A CA 1
ATOM 1563 C C . LEU A 1 201 ? -24.644 1.298 4.035 1.00 48.53 201 LEU A C 1
ATOM 1565 O O . LEU A 1 201 ? -25.304 2.053 4.741 1.00 48.53 201 LEU A O 1
ATOM 1569 N N . TYR A 1 202 ? -24.977 1.005 2.774 1.00 49.03 202 TYR A N 1
ATOM 1570 C CA . TYR A 1 202 ? -26.184 1.503 2.095 1.00 49.03 202 TYR A CA 1
ATOM 1571 C C . TYR A 1 202 ? -27.325 0.473 2.012 1.00 49.03 202 TYR A C 1
ATOM 1573 O O . TYR A 1 202 ? -28.398 0.798 1.511 1.00 49.03 202 TYR A O 1
ATOM 1581 N N . ALA A 1 203 ? -27.104 -0.758 2.483 1.00 45.25 203 ALA A N 1
ATOM 1582 C CA . ALA A 1 203 ? -28.097 -1.836 2.489 1.00 45.25 203 ALA A CA 1
ATOM 1583 C C . ALA A 1 203 ? -28.823 -2.030 3.842 1.00 45.25 203 ALA A C 1
ATOM 1585 O O . ALA A 1 203 ? -29.582 -2.987 3.978 1.00 45.25 203 ALA A O 1
ATOM 1586 N N . ASN A 1 204 ? -28.607 -1.144 4.822 1.00 37.97 204 ASN A N 1
ATOM 1587 C CA . ASN A 1 204 ? -29.336 -1.069 6.100 1.00 37.97 204 ASN A CA 1
ATOM 1588 C C . ASN A 1 204 ? -29.895 0.342 6.303 1.00 37.97 204 ASN A C 1
ATOM 1590 O O . ASN A 1 204 ? -30.876 0.471 7.066 1.00 37.97 204 ASN A O 1
#

Radius of gyration: 26.93 Å; chains: 1; bounding box: 47×69×74 Å

Foldseek 3Di:
DAFPVCVVVVHDFPPDPPATPVCVVVVHDTPGDDDPPPPDPPPCVVVVVVVVVVVVVVVVVVVVVPPPDDDDDPPDPPCDDPDDDPVVVVVLQVVLLVVLLCCCVPVVVPVLCPCVVVCVVVDDQLLLVLLSSQLSVLLVCLVVVNLVPRPVVSLVRNVVSLVVQVVDVVSVPDVSSVNSVVSSVSSVVSNVVSVVVVVVVVVD

InterPro domains:
  IPR001138 Zn(2)Cys(6) fungal-type DNA-binding domain [PF00172] (2-34)
  IPR001138 Zn(2)Cys(6) fungal-type DNA-binding domain [PS00463] (2-30)
  IPR001138 Zn(2)Cys(6) fungal-type DNA-binding domain [PS50048] (2-30)
  IPR001138 Zn(2)Cys(6) fungal-type DNA-binding domain [cd00067] (2-30)
  IPR036864 Zn(2)-C6 fungal-type DNA-binding domain superfamily [G3DSA:4.10.240.10] (2-85)
  IPR036864 Zn(2)-C6 fungal-type DNA-binding domain superfamily [SSF57701] (1-36)
  IPR053175 DHMBA Cluster Regulating Transcription Factor [PTHR38791] (2-189)

Sequence (204 aa):
MGCFSCKDSRVKCDLEKPSCGRCKRLTHVCPGYPDTWSLIHRQQNEQVSRKVQLRVNRQQRLRQNNTDTPPLTASAIHASPVSVSRDIDQNVQIYAVHRMYYDLCFDASVGVFVALPFIAVNTSVSPFMHALQAAALAHSSANLNQYGLLPKLEYCAAVSALKRDIAEPARLQNDAILMSIFLLGLFEVSSLTLIVLNVHLYAN